Protein AF-0000000087553207 (afdb_homodimer)

Radius of gyration: 21.11 Å; Cα contacts (8 Å, |Δi|>4): 240; chains: 2; bounding box: 51×65×41 Å

Solvent-accessible surface area (backbone atoms only — not comparable to full-atom values): 13856 Å² total; per-residue (Å²): 133,84,82,73,84,70,51,73,71,49,43,53,53,45,54,46,41,63,70,59,49,52,42,38,67,65,60,52,52,68,71,48,62,88,83,56,77,54,70,63,57,54,51,51,46,50,51,53,34,33,77,65,57,38,31,48,66,47,79,54,91,92,42,55,36,33,30,64,68,54,53,71,66,60,51,44,49,53,51,48,51,49,49,28,46,74,67,34,79,57,30,52,64,56,48,51,51,49,48,37,66,74,67,63,37,53,72,65,53,52,49,51,51,49,49,50,53,53,65,71,95,133,85,83,72,86,71,52,72,69,50,42,52,52,47,54,47,41,64,71,58,49,52,43,37,68,66,60,52,54,69,70,48,62,87,83,57,77,55,69,64,57,55,50,51,46,51,51,53,33,33,76,66,58,38,31,47,65,47,80,53,90,92,42,53,37,34,30,62,68,55,52,71,67,58,50,44,50,53,52,49,51,49,49,28,46,73,67,35,79,57,29,51,66,56,48,50,50,49,49,36,66,72,67,61,36,51,72,66,53,52,51,51,51,50,48,51,54,55,65,70,94

Foldseek 3Di:
DPQDDDDPLLVLLVVQQLVVQKAWLVSSQVPDDPPTDDSVVSVVSQVVCVVSVQKDFDDDPPTTMIGGPAHPVRVVVVVVQVCCVVPVVRDPPSVVVVCVVVVVADPVRVVVVVVVVVVVD/DPQDDDDPLLVLLVVQQLVVQKAWLVSSQVPDDPPTDDSVSSVVSQVVCVVSVQKDFDDDPPTTMIGGPAHPVRVVVVVVQVCCVVPVVRDPPSVVVVCVVVVVADPVRVVVVVVVVVVVD

Sequence (242 aa):
MKIQTLTKAEEQVMQYLWKIEKGFLKDILDLFPEPKPHTNTVSTILKVLKDKEFVDYNVYGRQHEYFPLISKEQYSGKTMKSLVKNYFKGSYKSAVSFLVEKNEMTVEDLEMLLNEFKNKNMKIQTLTKAEEQVMQYLWKIEKGFLKDILDLFPEPKPHTNTVSTILKVLKDKEFVDYNVYGRQHEYFPLISKEQYSGKTMKSLVKNYFKGSYKSAVSFLVEKNEMTVEDLEMLLNEFKNKN

Secondary structure (DSSP, 8-state):
-PPPPPPHHHHHHHHHHHHHSSEEHHHHHTTSPSSPPPHHHHHHHHHHHHHTTSEEEEEETTEEEEEESS-HHHHHHHHHHHHHHHHSTT-HHHHHHHHIIIIIS-HHHHHHHHHHHHHH-/-PPPPPPHHHHHHHHHHHHHSSEEHHHHHTTSPSSPPPHHHHHHHHHHHHHTTSEEEEEETTEEEEEESS-HHHHHHHHHHHHHHHHSTT-HHHHHHHHIIIIIS-HHHHHHHHHHHHHH-

Nearest PDB structures (foldseek):
  1okr-assembly1_A  TM=7.857E-01  e=1.528E-07  Staphylococcus aureus
  1sax-assembly1_A  TM=7.717E-01  e=2.420E-07  Staphylococcus aureus subsp. aureus N315
  1sd4-assembly1_B  TM=7.137E-01  e=2.760E-07  Staphylococcus aureus
  1xsd-assembly1_A-2  TM=7.320E-01  e=4.985E-07  Staphylococcus aureus
  1sd6-assembly1_B  TM=8.226E-01  e=2.258E-06  Staphylococcus aureus

Structure (mmCIF, N/CA/C/O backbone):
data_AF-0000000087553207-model_v1
#
loop_
_entity.id
_entity.type
_entity.pdbx_description
1 polymer 'BlaI/MecI/CopY family transcriptional regulator'
#
loop_
_atom_site.group_PDB
_atom_site.id
_atom_site.type_symbol
_atom_site.label_atom_id
_atom_site.label_alt_id
_atom_site.label_comp_id
_atom_site.label_asym_id
_atom_site.label_entity_id
_atom_site.label_seq_id
_atom_site.pdbx_PDB_ins_code
_atom_site.Cartn_x
_atom_site.Cartn_y
_atom_site.Cartn_z
_atom_site.occupancy
_atom_site.B_iso_or_equiv
_atom_site.auth_seq_id
_atom_site.auth_comp_id
_atom_site.auth_asym_id
_atom_site.auth_atom_id
_atom_site.pdbx_PDB_model_num
ATOM 1 N N . MET A 1 1 ? 2.76 -14.961 13.609 1 55.66 1 MET A N 1
ATOM 2 C CA . MET A 1 1 ? 3.664 -13.844 13.336 1 55.66 1 MET A CA 1
ATOM 3 C C . MET A 1 1 ? 3.006 -12.828 12.414 1 55.66 1 MET A C 1
ATOM 5 O O . MET A 1 1 ? 2.18 -13.18 11.57 1 55.66 1 MET A O 1
ATOM 9 N N . LYS A 1 2 ? 3.102 -11.43 12.711 1 75.88 2 LYS A N 1
ATOM 10 C CA . LYS A 1 2 ? 2.467 -10.367 11.938 1 75.88 2 LYS A CA 1
ATOM 11 C C . LYS A 1 2 ? 3.039 -10.297 10.523 1 75.88 2 LYS A C 1
ATOM 13 O O . LYS A 1 2 ? 4.258 -10.359 10.336 1 75.88 2 LYS A O 1
ATOM 18 N N . ILE A 1 3 ? 2.195 -10.508 9.461 1 88.88 3 ILE A N 1
ATOM 19 C CA . ILE A 1 3 ? 2.592 -10.469 8.062 1 88.88 3 ILE A CA 1
ATOM 20 C C . ILE A 1 3 ? 3.256 -9.133 7.746 1 88.88 3 ILE A C 1
ATOM 22 O O . ILE A 1 3 ? 2.67 -8.07 7.977 1 88.88 3 ILE A O 1
ATOM 26 N N . GLN A 1 4 ? 4.539 -9.242 7.324 1 92.06 4 GLN A N 1
ATOM 27 C CA . GLN A 1 4 ? 5.301 -8.039 7.012 1 92.06 4 GLN A CA 1
ATOM 28 C C . GLN A 1 4 ? 4.781 -7.371 5.738 1 92.06 4 GLN A C 1
ATOM 30 O O . GLN A 1 4 ? 4.082 -8 4.945 1 92.06 4 GLN A O 1
ATOM 35 N N . THR A 1 5 ? 5.125 -6.098 5.645 1 93.69 5 THR A N 1
ATOM 36 C CA . THR A 1 5 ? 4.734 -5.363 4.449 1 93.69 5 THR A CA 1
ATOM 37 C C . THR A 1 5 ? 5.707 -5.629 3.307 1 93.69 5 THR A C 1
ATOM 39 O O . THR A 1 5 ? 6.922 -5.637 3.51 1 93.69 5 THR A O 1
ATOM 42 N N . LEU A 1 6 ? 5.145 -5.793 2.141 1 95.62 6 LEU A N 1
ATOM 43 C CA . LEU A 1 6 ? 5.965 -6.055 0.962 1 95.62 6 LEU A CA 1
ATOM 44 C C . LEU A 1 6 ? 6.375 -4.75 0.287 1 95.62 6 LEU A C 1
ATOM 46 O O . LEU A 1 6 ? 5.59 -3.801 0.232 1 95.62 6 LEU A O 1
ATOM 50 N N . THR A 1 7 ? 7.586 -4.727 -0.253 1 93.25 7 THR A N 1
ATOM 51 C CA . THR A 1 7 ? 7.973 -3.656 -1.165 1 93.25 7 THR A CA 1
ATOM 52 C C . THR A 1 7 ? 7.316 -3.846 -2.529 1 93.25 7 THR A C 1
ATOM 54 O O . THR A 1 7 ? 6.723 -4.891 -2.799 1 93.25 7 THR A O 1
ATOM 57 N N . LYS A 1 8 ? 7.414 -2.859 -3.359 1 92.06 8 LYS A N 1
ATOM 58 C CA . LYS A 1 8 ? 6.824 -2.941 -4.695 1 92.06 8 LYS A CA 1
ATOM 59 C C . LYS A 1 8 ? 7.402 -4.117 -5.477 1 92.06 8 LYS A C 1
ATOM 61 O O . LYS A 1 8 ? 6.664 -4.871 -6.113 1 92.06 8 LYS A O 1
ATOM 66 N N . ALA A 1 9 ? 8.727 -4.242 -5.355 1 94.38 9 ALA A N 1
ATOM 67 C CA . ALA A 1 9 ? 9.406 -5.316 -6.074 1 94.38 9 ALA A CA 1
ATOM 68 C C . ALA A 1 9 ? 9 -6.684 -5.527 1 94.38 9 ALA A C 1
ATOM 70 O O . ALA A 1 9 ? 8.734 -7.613 -6.297 1 94.38 9 ALA A O 1
ATOM 71 N N . GLU A 1 10 ? 8.938 -6.77 -4.258 1 97.38 10 GLU A N 1
ATOM 72 C CA . GLU A 1 10 ? 8.5 -8.008 -3.613 1 97.38 10 GLU A CA 1
ATOM 73 C C . GLU A 1 10 ? 7.074 -8.367 -4.016 1 97.38 10 GLU A C 1
ATOM 75 O O . GLU A 1 10 ? 6.785 -9.523 -4.332 1 97.38 10 GLU A O 1
ATOM 80 N N . GLU A 1 11 ? 6.285 -7.398 -3.979 1 96.81 11 GLU A N 1
ATOM 81 C CA . GLU A 1 11 ? 4.875 -7.609 -4.293 1 96.81 11 GLU A CA 1
ATOM 82 C C . GLU A 1 11 ? 4.695 -8.078 -5.738 1 96.81 11 GLU A C 1
ATOM 84 O O . GLU A 1 11 ? 3.857 -8.93 -6.02 1 96.81 11 GLU A O 1
ATOM 89 N N . GLN A 1 12 ? 5.449 -7.52 -6.605 1 96.5 12 GLN A N 1
ATOM 90 C CA . GLN A 1 12 ? 5.387 -7.934 -8 1 96.5 12 GLN A CA 1
ATOM 91 C C . GLN A 1 12 ? 5.727 -9.414 -8.156 1 96.5 12 GLN A C 1
ATOM 93 O O . GLN A 1 12 ? 5.023 -10.148 -8.852 1 96.5 12 GLN A O 1
ATOM 98 N N . VAL A 1 13 ? 6.742 -9.789 -7.504 1 98 13 VAL A N 1
ATOM 99 C CA . VAL A 1 13 ? 7.145 -11.188 -7.547 1 98 13 VAL A CA 1
ATOM 100 C C . VAL A 1 13 ? 6.047 -12.062 -6.941 1 98 13 VAL A C 1
ATOM 102 O O . VAL A 1 13 ? 5.707 -13.109 -7.488 1 98 13 VAL A O 1
ATOM 105 N N . MET A 1 14 ? 5.465 -11.602 -5.859 1 98.19 14 MET A N 1
ATOM 106 C CA . MET A 1 14 ? 4.402 -12.359 -5.195 1 98.19 14 MET A CA 1
ATOM 107 C C . MET A 1 14 ? 3.18 -12.484 -6.098 1 98.19 14 MET A C 1
ATOM 109 O O . MET A 1 14 ? 2.539 -13.531 -6.137 1 98.19 14 MET A O 1
ATOM 113 N N . GLN A 1 15 ? 2.855 -11.383 -6.773 1 97.75 15 GLN A N 1
ATOM 114 C CA . GLN A 1 15 ? 1.731 -11.422 -7.703 1 97.75 15 GLN A CA 1
ATOM 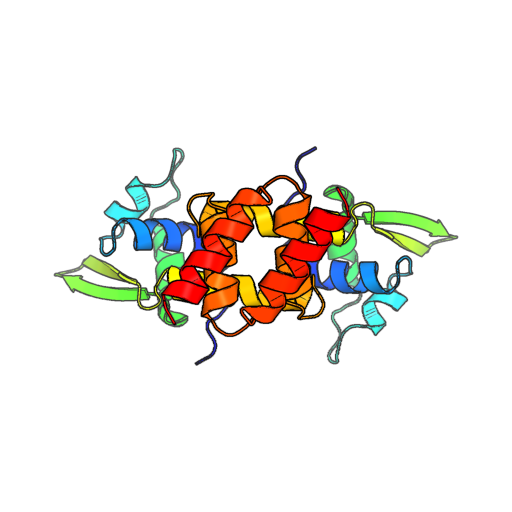115 C C . GLN A 1 15 ? 1.91 -12.539 -8.727 1 97.75 15 GLN A C 1
ATOM 117 O O . GLN A 1 15 ? 0.967 -13.281 -9.016 1 97.75 15 GLN A O 1
ATOM 122 N N . TYR A 1 16 ? 3.09 -12.672 -9.258 1 98.12 16 TYR A N 1
ATOM 123 C CA . TYR A 1 16 ? 3.373 -13.711 -10.25 1 98.12 16 TYR A CA 1
ATOM 124 C C . TYR A 1 16 ? 3.34 -15.094 -9.617 1 98.12 16 TYR A C 1
ATOM 126 O O . TYR A 1 16 ? 2.791 -16.031 -10.195 1 98.12 16 TYR A O 1
ATOM 134 N N . LEU A 1 17 ? 3.885 -15.195 -8.422 1 98.44 17 LEU A N 1
ATOM 135 C CA . LEU A 1 17 ? 3.891 -16.484 -7.754 1 98.44 17 LEU A CA 1
ATOM 136 C C . LEU A 1 17 ? 2.471 -16.938 -7.41 1 98.44 17 LEU A C 1
ATOM 138 O O . LEU A 1 17 ? 2.129 -18.109 -7.551 1 98.44 17 LEU A O 1
ATOM 142 N N . TRP A 1 18 ? 1.664 -16.016 -6.902 1 97.81 18 TRP A N 1
ATOM 143 C CA . TRP A 1 18 ? 0.266 -16.328 -6.625 1 97.81 18 TRP A CA 1
ATOM 144 C C . TRP A 1 18 ? -0.451 -16.797 -7.887 1 97.81 18 TRP A C 1
ATOM 146 O O . TRP A 1 18 ? -1.323 -17.672 -7.828 1 97.81 18 TRP A O 1
ATOM 156 N N . LYS A 1 19 ? -0.09 -16.219 -8.984 1 96.81 19 LYS A N 1
ATOM 157 C CA . LYS A 1 19 ? -0.719 -16.562 -10.258 1 96.81 19 LYS A CA 1
ATOM 158 C C . LYS A 1 19 ? -0.385 -17.984 -10.672 1 96.81 19 LYS A C 1
ATOM 160 O O . LYS A 1 19 ? -1.267 -18.734 -11.094 1 96.81 19 LYS A O 1
ATOM 165 N N . ILE A 1 20 ? 0.815 -18.406 -10.508 1 97.31 20 ILE A N 1
ATOM 166 C CA . ILE A 1 20 ? 1.229 -19.703 -11.008 1 97.31 20 ILE A CA 1
ATOM 167 C C . ILE A 1 20 ? 1.174 -20.734 -9.883 1 97.31 20 ILE A C 1
ATOM 169 O O . ILE A 1 20 ? 1.354 -21.938 -10.109 1 97.31 20 ILE A O 1
ATOM 173 N N . GLU A 1 21 ? 0.922 -20.281 -8.625 1 97.38 21 GLU A N 1
ATOM 174 C CA . GLU A 1 21 ? 0.733 -21.094 -7.434 1 97.38 21 GLU A CA 1
ATOM 175 C C . GLU A 1 21 ? 2.045 -21.734 -6.988 1 97.38 21 GLU A C 1
ATOM 177 O O . GLU A 1 21 ? 2.377 -21.734 -5.801 1 97.38 21 GLU A O 1
ATOM 182 N N . LYS A 1 22 ? 2.754 -22.312 -7.922 1 97.62 22 LYS A N 1
ATOM 183 C CA . LYS A 1 22 ? 4.078 -22.875 -7.676 1 97.62 22 LYS A CA 1
ATOM 184 C C . LYS A 1 22 ? 4.898 -22.922 -8.961 1 97.62 22 LYS A C 1
ATOM 186 O O . LYS A 1 22 ? 4.355 -23.172 -10.039 1 97.62 22 LYS A O 1
ATOM 191 N N . GLY A 1 23 ? 6.195 -22.609 -8.812 1 97.5 23 GLY A N 1
ATOM 192 C CA . GLY A 1 23 ? 7.008 -22.656 -10.016 1 97.5 23 GLY A CA 1
ATOM 193 C C . GLY A 1 23 ? 8.469 -22.344 -9.758 1 97.5 23 GLY A C 1
ATOM 194 O O . GLY A 1 23 ? 8.852 -22 -8.641 1 97.5 23 GLY A O 1
ATOM 195 N N . PHE A 1 24 ? 9.281 -22.562 -10.844 1 97.94 24 PHE A N 1
ATOM 196 C CA . PHE A 1 24 ? 10.719 -22.312 -10.789 1 97.94 24 PHE A CA 1
ATOM 197 C C . PHE A 1 24 ? 11.023 -20.844 -11.094 1 97.94 24 PHE A C 1
ATOM 199 O O . PHE A 1 24 ? 10.133 -20.094 -11.492 1 97.94 24 PHE A O 1
ATOM 206 N N . LEU A 1 25 ? 12.297 -20.531 -10.766 1 97 25 LEU A N 1
ATOM 207 C CA . LEU A 1 25 ? 12.742 -19.156 -11 1 97 25 LEU A CA 1
ATOM 208 C C . LEU A 1 25 ? 12.391 -18.719 -12.414 1 97 25 LEU A C 1
ATOM 210 O O . LEU A 1 25 ? 11.875 -17.609 -12.617 1 97 25 LEU A O 1
ATOM 214 N N . LYS A 1 26 ? 12.57 -19.578 -13.383 1 96.31 26 LYS A N 1
ATOM 215 C CA . LYS A 1 26 ? 12.32 -19.25 -14.781 1 96.31 26 LYS A CA 1
ATOM 216 C C . LYS A 1 26 ? 10.836 -18.969 -15.023 1 96.31 26 LYS A C 1
ATOM 218 O O . LYS A 1 26 ? 10.492 -18.078 -15.812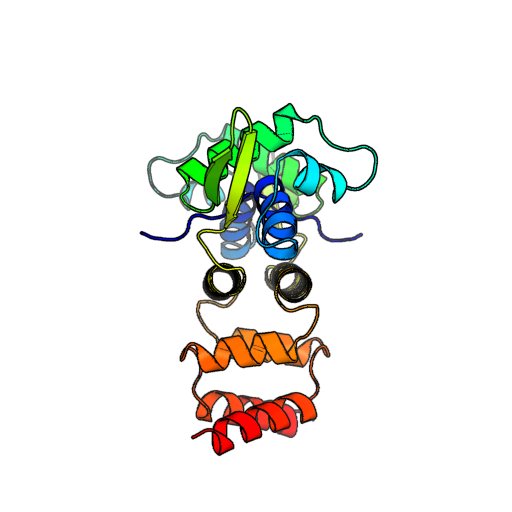 1 96.31 26 LYS A O 1
ATOM 223 N N . ASP A 1 27 ? 10 -19.719 -14.383 1 97.69 27 ASP A N 1
ATOM 224 C CA . ASP A 1 27 ? 8.555 -19.562 -14.523 1 97.69 27 ASP A CA 1
ATOM 225 C C . ASP A 1 27 ? 8.109 -18.172 -14.07 1 97.69 27 ASP A C 1
ATOM 227 O O . ASP A 1 27 ? 7.262 -17.547 -14.711 1 97.69 27 ASP A O 1
ATOM 231 N N . ILE A 1 28 ? 8.719 -17.703 -12.969 1 97.81 28 ILE A N 1
ATOM 232 C CA . ILE A 1 28 ? 8.391 -16.391 -12.43 1 97.81 28 ILE A CA 1
ATOM 233 C C . ILE A 1 28 ? 8.945 -15.305 -13.344 1 97.81 28 ILE A C 1
ATOM 235 O O . ILE A 1 28 ? 8.242 -14.352 -13.688 1 97.81 28 ILE A O 1
ATOM 239 N N . LEU A 1 29 ? 10.141 -15.5 -13.844 1 97.5 29 LEU A N 1
ATOM 240 C CA . LEU A 1 29 ? 10.82 -14.523 -14.695 1 97.5 29 LEU A CA 1
ATOM 241 C C . LEU A 1 29 ? 10.055 -14.32 -16 1 97.5 29 LEU A C 1
ATOM 243 O O . LEU A 1 29 ? 9.984 -13.203 -16.516 1 97.5 29 LEU A O 1
ATOM 247 N N . ASP A 1 30 ? 9.453 -15.367 -16.5 1 97.19 30 ASP A N 1
ATOM 248 C CA . ASP A 1 30 ? 8.766 -15.344 -17.797 1 97.19 30 ASP A CA 1
ATOM 249 C C . ASP A 1 30 ? 7.512 -14.477 -17.734 1 97.19 30 ASP A C 1
ATOM 251 O O . ASP A 1 30 ? 6.977 -14.078 -18.766 1 97.19 30 ASP A O 1
ATOM 255 N N . LEU A 1 31 ? 7.066 -14.172 -16.578 1 97.19 31 LEU A N 1
ATOM 256 C CA . LEU A 1 31 ? 5.84 -13.398 -16.438 1 97.19 31 LEU A CA 1
ATOM 257 C C . LEU A 1 31 ? 6.141 -11.898 -16.438 1 97.19 31 LEU A C 1
ATOM 259 O O . LEU A 1 31 ? 5.234 -11.078 -16.578 1 97.19 31 LEU A O 1
ATOM 263 N N . PHE A 1 32 ? 7.398 -11.539 -16.281 1 97.19 32 PHE A N 1
ATOM 264 C CA . PHE A 1 32 ? 7.77 -10.125 -16.328 1 97.19 32 PHE A CA 1
ATOM 265 C C . PHE A 1 32 ? 7.723 -9.602 -17.766 1 97.19 32 PHE A C 1
ATOM 267 O O . PHE A 1 32 ? 8.094 -10.305 -18.703 1 97.19 32 PHE A O 1
ATOM 274 N N . PRO A 1 33 ? 7.289 -8.422 -17.875 1 95.88 33 PRO A N 1
ATOM 275 C CA . PRO A 1 33 ? 7.41 -7.805 -19.188 1 95.88 33 PRO A CA 1
ATOM 276 C C . PRO A 1 33 ? 8.852 -7.48 -19.562 1 95.88 33 PRO A C 1
ATOM 278 O O . PRO A 1 33 ? 9.719 -7.426 -18.688 1 95.88 33 PRO A O 1
ATOM 281 N N . GLU A 1 34 ? 9.07 -7.309 -20.938 1 95.56 34 GLU A N 1
ATOM 282 C CA . GLU A 1 34 ? 10.406 -6.91 -21.375 1 95.56 34 GLU A CA 1
ATOM 283 C C . GLU A 1 34 ? 10.68 -5.441 -21.062 1 95.56 34 GLU A C 1
ATOM 285 O O . GLU A 1 34 ? 9.781 -4.598 -21.188 1 95.56 34 GLU A O 1
ATOM 290 N N . PRO A 1 35 ? 11.906 -5.047 -20.719 1 96.12 35 PRO A N 1
ATOM 291 C CA . PRO A 1 35 ? 13.047 -5.898 -20.391 1 96.12 35 PRO A CA 1
ATOM 292 C C . PRO A 1 35 ? 12.914 -6.59 -19.031 1 96.12 35 PRO A C 1
ATOM 294 O O . PRO A 1 35 ? 12.562 -5.949 -18.047 1 96.12 35 PRO A O 1
ATOM 297 N N . LYS A 1 36 ? 13.188 -7.84 -19.031 1 95.69 36 LYS A N 1
ATOM 298 C CA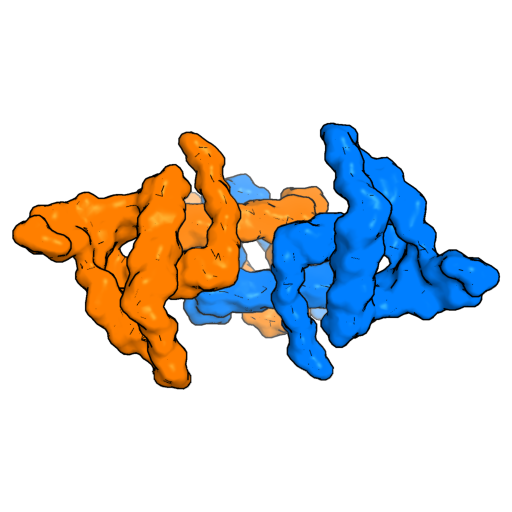 . LYS A 1 36 ? 13.07 -8.633 -17.812 1 95.69 36 LYS A CA 1
ATOM 299 C C . LYS A 1 36 ? 14.203 -8.328 -16.844 1 95.69 36 LYS A C 1
ATOM 301 O O . LYS A 1 36 ? 15.312 -7.996 -17.266 1 95.69 36 LYS A O 1
ATOM 306 N N . PRO A 1 37 ? 13.875 -8.422 -15.539 1 96.12 37 PRO A N 1
ATOM 307 C CA . PRO A 1 37 ? 14.984 -8.312 -14.586 1 96.12 37 PRO A CA 1
ATOM 308 C C . PRO A 1 37 ? 15.977 -9.469 -14.703 1 96.12 37 PRO A C 1
ATOM 310 O O . PRO A 1 37 ? 15.656 -10.508 -15.273 1 96.12 37 PRO A O 1
ATOM 313 N N . HIS A 1 38 ? 17.125 -9.141 -14.203 1 94.94 38 HIS A N 1
ATOM 314 C CA . HIS A 1 38 ? 18.125 -10.188 -14.141 1 94.94 38 HIS A CA 1
ATOM 315 C C . HIS A 1 38 ? 17.688 -11.312 -13.211 1 94.94 38 HIS A C 1
ATOM 317 O O . HIS A 1 38 ? 17.078 -11.062 -12.164 1 94.94 38 HIS A O 1
ATOM 323 N N . THR A 1 39 ? 18.094 -12.508 -13.633 1 95.69 39 THR A N 1
ATOM 324 C CA . THR A 1 39 ? 17.75 -13.695 -12.859 1 95.69 39 THR A CA 1
ATOM 325 C C . THR A 1 39 ? 18.172 -13.523 -11.398 1 95.69 39 THR A C 1
ATOM 327 O O . THR A 1 39 ? 17.422 -13.883 -10.484 1 95.69 39 THR A O 1
ATOM 330 N N . ASN A 1 40 ? 19.203 -12.867 -11.109 1 96.12 40 ASN A N 1
ATOM 331 C CA . ASN A 1 40 ? 19.703 -12.648 -9.758 1 96.12 40 ASN A CA 1
ATOM 332 C C . ASN A 1 40 ? 18.797 -11.727 -8.961 1 96.12 40 ASN A C 1
ATOM 334 O O . ASN A 1 40 ? 18.656 -11.883 -7.742 1 96.12 40 ASN A O 1
ATOM 338 N N . THR A 1 41 ? 18.25 -10.797 -9.625 1 96.31 41 THR A N 1
ATOM 339 C CA . THR A 1 41 ? 17.328 -9.859 -8.961 1 96.31 41 THR A CA 1
ATOM 340 C C . THR A 1 41 ? 16.125 -10.602 -8.391 1 96.31 41 THR A C 1
ATOM 342 O O . THR A 1 41 ? 15.781 -10.414 -7.223 1 96.31 41 THR A O 1
ATOM 345 N N . VAL A 1 42 ? 15.625 -11.461 -9.242 1 97.69 42 VAL A N 1
ATOM 346 C CA . VAL A 1 42 ? 14.445 -12.203 -8.82 1 97.69 42 VAL A CA 1
ATOM 347 C C . VAL A 1 42 ? 14.828 -13.211 -7.738 1 97.69 42 VAL A C 1
ATOM 349 O O . VAL A 1 42 ? 14.094 -13.391 -6.762 1 97.69 42 VAL A O 1
ATOM 352 N N . SER A 1 43 ? 15.945 -13.789 -7.906 1 97.38 43 SER A N 1
ATOM 353 C CA . SER A 1 43 ? 16.438 -14.742 -6.918 1 97.38 43 SER A CA 1
ATOM 354 C C . SER A 1 43 ? 16.609 -14.086 -5.555 1 97.38 43 SER A C 1
ATOM 356 O O . SER A 1 43 ? 16.219 -14.648 -4.531 1 97.38 43 SER A O 1
ATOM 358 N N . THR A 1 44 ? 17.172 -12.984 -5.555 1 97.88 44 THR A N 1
ATOM 359 C CA . THR A 1 44 ? 17.375 -12.242 -4.32 1 97.88 44 THR A CA 1
ATOM 360 C C . THR A 1 44 ? 16.047 -11.891 -3.666 1 97.88 44 THR A C 1
ATOM 362 O O . THR A 1 44 ? 15.898 -12.008 -2.447 1 97.88 44 THR A O 1
ATOM 365 N N . ILE A 1 45 ? 15.156 -11.445 -4.445 1 98.25 45 ILE A N 1
ATOM 366 C CA . ILE A 1 45 ? 13.844 -11.094 -3.93 1 98.25 45 ILE A CA 1
ATOM 367 C C . ILE A 1 45 ? 13.18 -12.32 -3.312 1 98.25 45 ILE A C 1
ATOM 369 O O . ILE A 1 45 ? 12.562 -12.234 -2.246 1 98.25 45 ILE A O 1
ATOM 373 N N . LEU A 1 46 ? 13.32 -13.484 -3.949 1 98.5 46 LEU A N 1
ATOM 374 C CA . LEU A 1 46 ? 12.734 -14.719 -3.447 1 98.5 46 LEU A CA 1
ATOM 375 C C . LEU A 1 46 ? 13.367 -15.125 -2.121 1 98.5 46 LEU A C 1
ATOM 377 O O . LEU A 1 46 ? 12.688 -15.641 -1.233 1 98.5 46 LEU A O 1
ATOM 381 N N . LYS A 1 47 ? 14.609 -14.938 -2.02 1 98.19 47 LYS A N 1
ATOM 382 C CA . LYS A 1 47 ? 15.305 -15.203 -0.761 1 98.19 47 LYS A CA 1
ATOM 383 C C . LYS A 1 47 ? 14.75 -14.328 0.363 1 98.19 47 LYS A C 1
ATOM 385 O O . LYS A 1 47 ? 14.5 -14.812 1.468 1 98.19 47 LYS A O 1
ATOM 390 N N . VAL A 1 48 ? 14.586 -13.078 0.099 1 98.12 48 VAL A N 1
ATOM 391 C CA . VAL A 1 48 ? 14.031 -12.141 1.07 1 98.12 48 VAL A CA 1
ATOM 392 C C . VAL A 1 48 ? 12.617 -12.578 1.452 1 98.12 48 VAL A C 1
ATOM 394 O O . VAL A 1 48 ? 12.25 -12.555 2.629 1 98.12 48 VAL A O 1
ATOM 397 N N . LEU A 1 49 ? 11.859 -12.953 0.47 1 98.38 49 LEU A N 1
ATOM 398 C CA . LEU A 1 49 ? 10.492 -13.391 0.705 1 98.38 49 LEU A CA 1
ATOM 399 C C . LEU A 1 49 ? 10.461 -14.648 1.561 1 98.38 49 LEU A C 1
ATOM 401 O O . LEU A 1 49 ? 9.547 -14.836 2.367 1 98.38 49 LEU A O 1
ATOM 405 N N . LYS A 1 50 ? 11.391 -15.516 1.37 1 98.25 50 LYS A N 1
ATOM 406 C CA . LYS A 1 50 ? 11.516 -16.703 2.205 1 98.25 50 LYS A CA 1
ATOM 407 C C . LYS A 1 50 ? 11.82 -16.328 3.652 1 98.25 50 LYS A C 1
ATOM 409 O O . LYS A 1 50 ? 11.211 -16.875 4.578 1 98.25 50 LYS A O 1
ATOM 414 N N . ASP A 1 51 ? 12.766 -15.438 3.809 1 97.69 51 ASP A N 1
ATOM 415 C CA . ASP A 1 51 ? 13.125 -14.984 5.145 1 97.69 51 ASP A CA 1
ATOM 416 C C . ASP A 1 51 ? 11.938 -14.344 5.852 1 97.69 51 ASP A C 1
ATOM 418 O O . ASP A 1 51 ? 11.797 -14.453 7.07 1 97.69 51 ASP A O 1
ATOM 422 N N . LYS A 1 52 ? 11.109 -13.734 5.023 1 97.19 52 LYS A N 1
ATOM 423 C CA . LYS A 1 52 ? 9.922 -13.078 5.562 1 97.19 52 LYS A CA 1
ATOM 424 C C . LYS A 1 52 ? 8.781 -14.078 5.75 1 97.19 52 LYS A C 1
ATOM 426 O O . LYS A 1 52 ? 7.684 -13.711 6.156 1 97.19 52 LYS A O 1
ATOM 431 N N . GLU A 1 53 ? 8.984 -15.281 5.348 1 97.88 53 GLU A N 1
ATOM 432 C CA . GLU A 1 53 ? 8.031 -16.375 5.492 1 97.88 53 GLU A CA 1
ATOM 433 C C . GLU A 1 53 ? 6.828 -16.188 4.578 1 97.88 53 GLU A C 1
ATOM 435 O O . GLU A 1 53 ? 5.707 -16.547 4.938 1 97.88 53 GLU A O 1
ATOM 440 N N . PHE A 1 54 ? 7.078 -15.57 3.443 1 98.44 54 PHE A N 1
ATOM 441 C CA . PHE A 1 54 ? 6.043 -15.422 2.426 1 98.44 54 PHE A CA 1
ATOM 442 C C . PHE A 1 54 ? 6.082 -16.578 1.441 1 98.44 54 PHE A C 1
ATOM 444 O O . PHE A 1 54 ? 5.059 -16.938 0.852 1 98.44 54 PHE A O 1
ATOM 451 N N . VAL A 1 55 ? 7.312 -17.031 1.237 1 98.31 55 VAL A N 1
ATOM 452 C CA . VAL A 1 55 ? 7.555 -18.062 0.227 1 98.31 55 VAL A CA 1
ATOM 453 C C . VAL A 1 55 ? 8.422 -19.172 0.815 1 98.31 55 VAL A C 1
ATOM 455 O O . VAL A 1 55 ? 9.18 -18.938 1.761 1 98.31 55 VAL A O 1
ATOM 458 N N . ASP A 1 56 ? 8.219 -20.297 0.35 1 98.44 56 ASP A N 1
ATOM 459 C CA . ASP A 1 56 ? 9.125 -21.422 0.568 1 98.44 56 ASP A CA 1
ATOM 460 C C . ASP A 1 56 ? 9.391 -22.172 -0.732 1 98.44 56 ASP A C 1
ATOM 462 O O . ASP A 1 56 ? 8.938 -21.75 -1.802 1 98.44 56 ASP A O 1
ATOM 466 N N . TYR A 1 57 ? 10.273 -23.156 -0.61 1 98.31 57 TYR A N 1
ATOM 467 C CA . TYR A 1 57 ? 10.547 -23.875 -1.841 1 98.31 57 TYR A CA 1
ATOM 468 C C . TYR A 1 57 ? 10.82 -25.359 -1.551 1 98.31 57 TYR A C 1
ATOM 470 O O . TYR A 1 57 ? 11.211 -25.703 -0.436 1 98.31 57 TYR A O 1
ATOM 478 N N . ASN A 1 58 ? 10.422 -26.172 -2.586 1 97.88 58 ASN A N 1
ATOM 479 C CA . ASN A 1 58 ? 10.906 -27.547 -2.672 1 97.88 58 ASN A CA 1
ATOM 480 C C . ASN A 1 58 ? 12.195 -27.641 -3.48 1 97.88 58 ASN A C 1
ATOM 482 O O . ASN A 1 58 ? 12.406 -26.859 -4.41 1 97.88 58 ASN A O 1
ATOM 486 N N . VAL A 1 59 ? 12.992 -28.578 -3.074 1 96.38 59 VAL A N 1
ATOM 487 C CA . VAL A 1 59 ? 14.25 -28.734 -3.795 1 96.38 59 VAL A CA 1
ATOM 488 C C . VAL A 1 59 ? 14.148 -29.906 -4.766 1 96.38 59 VAL A C 1
ATOM 490 O O . VAL A 1 59 ? 13.789 -31.016 -4.367 1 96.38 59 VAL A O 1
ATOM 493 N N . TYR A 1 60 ? 14.383 -29.625 -6.004 1 94.19 60 TYR A N 1
ATOM 494 C CA . TYR A 1 60 ? 14.5 -30.641 -7.047 1 94.19 60 TYR A CA 1
ATOM 495 C C . TYR A 1 60 ? 15.852 -30.562 -7.742 1 94.19 60 TYR A C 1
ATOM 497 O O . TYR A 1 60 ? 16.047 -29.703 -8.617 1 94.19 60 TYR A O 1
ATOM 505 N N . GLY A 1 61 ? 16.641 -31.578 -7.438 1 94 61 GLY A N 1
ATOM 506 C CA . GLY A 1 61 ? 18 -31.406 -7.93 1 94 61 GLY A CA 1
ATOM 507 C C . GLY A 1 61 ? 18.672 -30.141 -7.426 1 94 61 GLY A C 1
ATOM 508 O O . GLY A 1 61 ? 18.797 -29.938 -6.219 1 94 61 GLY A O 1
ATOM 509 N N . ARG A 1 62 ? 18.984 -29.281 -8.352 1 92.44 62 ARG A N 1
ATOM 510 C CA . ARG A 1 62 ? 19.625 -28.031 -7.973 1 92.44 62 ARG A CA 1
ATOM 511 C C . ARG A 1 62 ? 18.656 -26.859 -8.094 1 92.44 62 ARG A C 1
ATOM 513 O O . ARG A 1 62 ? 19.031 -25.703 -7.914 1 92.44 62 ARG A O 1
ATOM 520 N N . GLN A 1 63 ? 17.469 -27.219 -8.375 1 93.81 63 GLN A N 1
ATOM 521 C CA . GLN A 1 63 ? 16.516 -26.141 -8.617 1 93.81 63 GLN A CA 1
ATOM 522 C C . GLN A 1 63 ? 15.516 -26 -7.473 1 93.81 63 GLN A C 1
ATOM 524 O O . GLN A 1 63 ? 15.164 -27 -6.836 1 93.81 63 GLN A O 1
ATOM 529 N N . HIS A 1 64 ? 15.188 -24.766 -7.199 1 97.31 64 HIS A N 1
ATOM 530 C CA . HIS A 1 64 ? 14.156 -24.469 -6.211 1 97.31 64 HIS A CA 1
ATOM 531 C C . HIS A 1 64 ? 12.805 -24.25 -6.871 1 97.31 64 HIS A C 1
ATOM 533 O O . HIS A 1 64 ? 12.68 -23.453 -7.805 1 97.31 64 HIS A O 1
ATOM 539 N N . GLU A 1 65 ? 11.789 -25.016 -6.43 1 98.5 65 GLU A N 1
ATOM 540 C CA . GLU A 1 65 ? 10.406 -24.766 -6.805 1 98.5 65 GLU A CA 1
ATOM 541 C C . GLU A 1 65 ? 9.68 -23.953 -5.727 1 98.5 65 GLU A C 1
ATOM 543 O O . GLU A 1 65 ? 9.352 -24.484 -4.664 1 98.5 65 GLU A O 1
ATOM 548 N N . TYR A 1 66 ? 9.383 -22.75 -6.023 1 98.62 66 TYR A N 1
ATOM 549 C CA . TYR A 1 66 ? 8.852 -21.828 -5.031 1 98.62 66 TYR A CA 1
ATOM 550 C C . TYR A 1 66 ? 7.332 -21.938 -4.949 1 98.62 66 TYR A C 1
ATOM 552 O O . TYR A 1 66 ? 6.66 -22.141 -5.961 1 98.62 66 TYR A O 1
ATOM 560 N N . PHE A 1 67 ? 6.832 -21.766 -3.787 1 98.75 67 PHE A N 1
ATOM 561 C CA . PHE A 1 67 ? 5.395 -21.688 -3.568 1 98.75 67 PHE A CA 1
ATOM 562 C C . PHE A 1 67 ? 5.074 -20.703 -2.445 1 98.75 67 PHE A C 1
ATOM 564 O O . PHE A 1 67 ? 5.883 -20.516 -1.536 1 98.75 67 PHE A O 1
ATOM 571 N N . PRO A 1 68 ? 3.922 -20.062 -2.541 1 98.5 68 PRO A N 1
ATOM 572 C CA . PRO A 1 68 ? 3.57 -19.078 -1.52 1 98.5 68 PRO A CA 1
ATOM 573 C C . PRO A 1 68 ? 3.162 -19.719 -0.194 1 98.5 68 PRO A C 1
ATOM 575 O O . PRO A 1 68 ? 2.51 -20.766 -0.185 1 98.5 68 PRO A O 1
ATOM 578 N N . LEU A 1 69 ? 3.551 -19.141 0.911 1 98.19 69 LEU A N 1
ATOM 579 C CA . LEU A 1 69 ? 3.129 -19.547 2.246 1 98.19 69 LEU A CA 1
ATOM 580 C C . LEU A 1 69 ? 1.946 -18.703 2.723 1 98.19 69 LEU A C 1
ATOM 582 O O . LEU A 1 69 ? 1.188 -19.141 3.594 1 98.19 69 LEU A O 1
ATOM 586 N N . ILE A 1 70 ? 1.823 -17.469 2.264 1 96.94 70 ILE A N 1
ATOM 587 C CA . ILE A 1 70 ? 0.72 -16.562 2.52 1 96.94 70 ILE A CA 1
ATOM 588 C C . ILE A 1 70 ? -0.149 -16.438 1.271 1 96.94 70 ILE A C 1
ATOM 590 O O . ILE A 1 70 ? 0.365 -16.234 0.166 1 96.94 70 ILE A O 1
ATOM 594 N N . SER A 1 71 ? -1.453 -16.641 1.45 1 95.94 71 SER A N 1
ATOM 595 C CA . SER A 1 71 ? -2.338 -16.516 0.295 1 95.94 71 SER A CA 1
ATOM 596 C C . SER A 1 71 ? -2.527 -15.062 -0.116 1 95.94 71 SER A C 1
ATOM 598 O O . SER A 1 71 ? -2.295 -14.156 0.682 1 95.94 71 SER A O 1
ATOM 600 N N . LYS A 1 72 ? -2.887 -14.883 -1.328 1 95.12 72 LYS A N 1
ATOM 601 C CA . LYS A 1 72 ? -3.205 -13.547 -1.812 1 95.12 72 LYS A CA 1
ATOM 602 C C . LYS A 1 72 ? -4.309 -12.906 -0.973 1 95.12 72 LYS A C 1
ATOM 604 O O . LYS A 1 72 ? -4.242 -11.719 -0.656 1 95.12 72 LYS A O 1
ATOM 609 N N . GLU A 1 73 ? -5.277 -13.68 -0.587 1 91.69 73 GLU A N 1
ATOM 610 C CA . GLU A 1 73 ? -6.391 -13.211 0.231 1 91.69 73 GLU A CA 1
ATOM 611 C C . GLU A 1 73 ? -5.906 -12.727 1.596 1 91.69 73 GLU A C 1
ATOM 613 O O . GLU A 1 73 ? -6.336 -11.68 2.074 1 91.69 73 GLU A O 1
ATOM 618 N N . GLN A 1 74 ? -5.051 -13.531 2.176 1 92.81 74 GLN A N 1
ATOM 619 C CA . GLN A 1 74 ? -4.508 -13.156 3.477 1 92.81 74 GLN A CA 1
ATOM 620 C C . GLN A 1 74 ? -3.773 -11.82 3.398 1 92.81 74 GLN A C 1
ATOM 622 O O . GLN A 1 74 ? -3.984 -10.938 4.238 1 92.81 74 GLN A O 1
ATOM 627 N N . TYR A 1 75 ? -3.014 -11.734 2.371 1 95.62 75 TYR A N 1
ATOM 628 C CA . TYR A 1 75 ? -2.227 -10.508 2.271 1 95.62 75 TYR A CA 1
ATOM 629 C C . TYR A 1 75 ? -3.105 -9.32 1.895 1 95.62 75 TYR A C 1
ATOM 631 O O . TYR A 1 75 ? -2.871 -8.203 2.346 1 95.62 75 TYR A O 1
ATOM 639 N N . SER A 1 76 ? -4.062 -9.516 1.065 1 93.62 76 SER A N 1
ATOM 640 C CA . SER A 1 76 ? -5 -8.453 0.728 1 93.62 76 SER A CA 1
ATOM 641 C C . SER A 1 76 ? -5.719 -7.934 1.969 1 93.62 76 SER A C 1
ATOM 643 O O . SER A 1 76 ? -5.957 -6.73 2.098 1 93.62 76 SER A O 1
ATOM 645 N N . GLY A 1 77 ? -6.08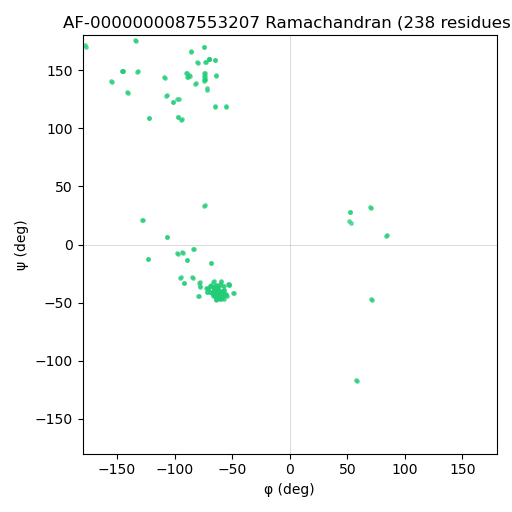2 -8.828 2.859 1 91 77 GLY A N 1
ATOM 646 C CA . GLY A 1 77 ? -6.699 -8.438 4.117 1 91 77 GLY A CA 1
ATOM 647 C C . GLY A 1 77 ? -5.809 -7.559 4.969 1 91 77 GLY A C 1
ATOM 648 O O . GLY A 1 77 ? -6.266 -6.555 5.527 1 91 77 GLY A O 1
ATOM 649 N N . LYS A 1 78 ? -4.598 -8 5.055 1 93.56 78 LYS A N 1
ATOM 650 C CA . LYS A 1 78 ? -3.629 -7.207 5.801 1 93.56 78 LYS A CA 1
ATOM 651 C C . LYS A 1 78 ? -3.48 -5.809 5.207 1 93.56 78 LYS A C 1
ATOM 653 O O . LYS A 1 78 ? -3.48 -4.816 5.934 1 93.56 78 LYS A O 1
ATOM 658 N N . THR A 1 79 ? -3.361 -5.77 3.875 1 93.94 79 THR A N 1
ATOM 659 C CA . THR A 1 79 ? -3.207 -4.504 3.166 1 93.94 79 THR A CA 1
ATOM 660 C C . THR A 1 79 ? -4.434 -3.619 3.367 1 93.94 79 THR A C 1
ATOM 662 O O . THR A 1 79 ? -4.305 -2.416 3.598 1 93.94 79 THR A O 1
ATOM 665 N N . MET A 1 80 ? -5.555 -4.176 3.322 1 91.75 80 MET A N 1
ATOM 666 C CA . MET A 1 80 ? -6.809 -3.453 3.527 1 91.75 80 MET A CA 1
ATOM 667 C C . MET A 1 80 ? -6.875 -2.873 4.938 1 91.75 80 MET A C 1
ATOM 669 O O . MET A 1 80 ? -7.262 -1.718 5.117 1 91.75 80 MET A O 1
ATOM 673 N N . LYS A 1 81 ? -6.527 -3.656 5.875 1 91.62 81 LYS A N 1
ATOM 674 C CA . LYS A 1 81 ? -6.543 -3.203 7.266 1 91.62 81 LYS A CA 1
ATOM 675 C C . LYS A 1 81 ? -5.605 -2.012 7.461 1 91.62 81 LYS A C 1
ATOM 677 O O . LYS A 1 81 ? -5.961 -1.044 8.141 1 91.62 81 LYS A O 1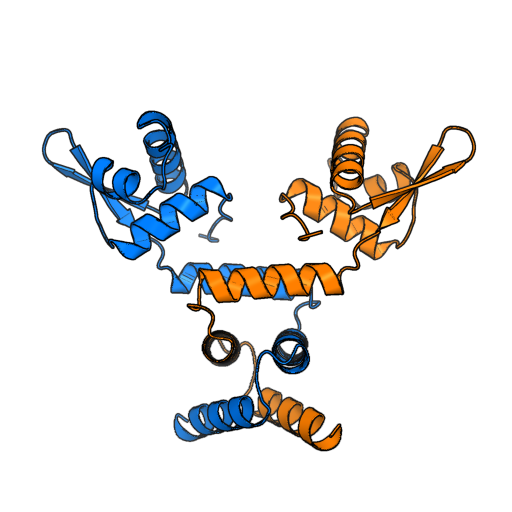
ATOM 682 N N . SER A 1 82 ? -4.496 -2.172 6.844 1 93.5 82 SER A N 1
ATOM 683 C CA . SER A 1 82 ? -3.527 -1.084 6.945 1 93.5 82 SER A CA 1
ATOM 684 C C . SER A 1 82 ? -4.066 0.194 6.312 1 93.5 82 SER A C 1
ATOM 686 O O . SER A 1 82 ? -3.904 1.283 6.867 1 93.5 82 SER A O 1
ATOM 688 N N . LEU A 1 83 ? -4.633 0.048 5.172 1 93.81 83 LEU A N 1
ATOM 689 C CA . LEU A 1 83 ? -5.223 1.185 4.477 1 93.81 83 LEU A CA 1
ATOM 690 C C . LEU A 1 83 ? -6.289 1.856 5.34 1 93.81 83 LEU A C 1
ATOM 692 O O . LEU A 1 83 ? -6.285 3.08 5.492 1 93.81 83 LEU A O 1
ATOM 696 N N . VAL A 1 84 ? -7.152 1.104 5.945 1 92.69 84 VAL A N 1
ATOM 697 C CA . VAL A 1 84 ? -8.25 1.626 6.758 1 92.69 84 VAL A CA 1
ATOM 698 C C . VAL A 1 84 ? -7.684 2.355 7.973 1 92.69 84 VAL A C 1
ATOM 700 O O . VAL A 1 84 ? -8.141 3.453 8.312 1 92.69 84 VAL A O 1
ATOM 703 N N . LYS A 1 85 ? -6.715 1.794 8.555 1 93.5 85 LYS A N 1
ATOM 704 C CA . LYS A 1 85 ? -6.09 2.385 9.727 1 93.5 85 LYS A CA 1
ATOM 705 C C . LYS A 1 85 ? -5.395 3.697 9.383 1 93.5 85 LYS A C 1
ATOM 707 O O . LYS A 1 85 ? -5.562 4.699 10.078 1 93.5 85 LYS A O 1
ATOM 712 N N . ASN A 1 86 ? -4.766 3.711 8.273 1 94.19 86 ASN A N 1
ATOM 713 C CA . ASN A 1 86 ? -3.898 4.836 7.945 1 94.19 86 ASN A CA 1
ATOM 714 C C . ASN A 1 86 ? -4.684 5.984 7.324 1 94.19 86 ASN A C 1
ATOM 716 O O . ASN A 1 86 ? -4.297 7.148 7.453 1 94.19 86 ASN A O 1
ATOM 720 N N . TYR A 1 87 ? -5.734 5.645 6.688 1 95.25 87 TYR A N 1
ATOM 721 C CA . TYR A 1 87 ? -6.363 6.691 5.895 1 95.25 87 TYR A CA 1
ATOM 722 C C . TYR A 1 87 ? -7.816 6.895 6.309 1 95.25 87 TYR A C 1
ATOM 724 O O . TYR A 1 87 ? -8.43 7.91 5.973 1 95.25 87 TYR A O 1
ATOM 732 N N . PHE A 1 88 ? -8.367 6.023 7.062 1 91.44 88 PHE A N 1
ATOM 733 C CA . PHE A 1 88 ? -9.789 6.121 7.387 1 91.44 88 PHE A CA 1
ATOM 734 C C . PHE A 1 88 ? -10.008 6.055 8.891 1 91.44 88 PHE A C 1
ATOM 736 O O . PHE A 1 88 ? -11.078 5.672 9.352 1 91.44 88 PHE A O 1
ATOM 743 N N . LYS A 1 89 ? -8.969 6.352 9.656 1 92 89 LYS A N 1
ATOM 744 C CA . LYS A 1 89 ? -8.992 6.41 11.109 1 92 89 LYS A CA 1
ATOM 745 C C . LYS A 1 89 ? -9.57 5.129 11.703 1 92 89 LYS A C 1
ATOM 747 O O . LYS A 1 89 ? -10.328 5.176 12.672 1 92 89 LYS A O 1
ATOM 752 N N . GLY A 1 90 ? -9.391 4.094 10.977 1 89.81 90 GLY A N 1
ATOM 753 C CA . GLY A 1 90 ? -9.82 2.789 11.461 1 89.81 90 GLY A CA 1
ATOM 754 C C . GLY A 1 90 ? -11.289 2.51 11.211 1 89.81 90 GLY A C 1
ATOM 755 O O . GLY A 1 90 ? -11.805 1.471 11.625 1 89.81 90 GLY A O 1
ATOM 756 N N . SER A 1 91 ? -11.906 3.324 10.516 1 87 91 SER A N 1
ATOM 757 C CA . SER A 1 91 ? -13.336 3.172 10.258 1 87 91 SER A CA 1
ATOM 758 C C . SER A 1 91 ? -13.586 2.426 8.953 1 87 91 SER A C 1
ATOM 760 O O . SER A 1 91 ? -13.438 2.992 7.867 1 87 91 SER A O 1
ATOM 762 N N . TYR A 1 92 ? -14.008 1.256 9.102 1 84.69 92 TYR A N 1
ATOM 763 C CA . TYR A 1 92 ? -14.367 0.467 7.93 1 84.69 92 TYR A CA 1
ATOM 764 C C . TYR A 1 92 ? -15.578 1.059 7.223 1 84.69 92 TYR A C 1
ATOM 766 O O . TYR A 1 92 ? -15.68 1.002 5.996 1 84.69 92 TYR A O 1
ATOM 774 N N . LYS A 1 93 ? -16.406 1.64 7.969 1 84.12 93 LYS A N 1
ATOM 775 C CA . LYS A 1 93 ? -17.578 2.305 7.398 1 84.12 93 LYS A CA 1
ATOM 776 C C . LYS A 1 93 ? -17.172 3.436 6.461 1 84.12 93 LYS A C 1
ATOM 778 O O . LYS A 1 93 ? -17.719 3.574 5.367 1 84.12 93 LYS A O 1
ATOM 783 N N . SER A 1 94 ? -16.234 4.242 6.895 1 86.5 94 SER A N 1
ATOM 784 C CA . SER A 1 94 ? -15.734 5.344 6.074 1 86.5 94 SER A CA 1
ATOM 785 C C . SER A 1 94 ? -15.086 4.828 4.793 1 86.5 94 SER A C 1
ATOM 787 O O . SER A 1 94 ? -15.227 5.441 3.732 1 86.5 94 SER A O 1
ATOM 789 N N . ALA A 1 95 ? -14.398 3.721 4.867 1 88.69 95 ALA A N 1
ATOM 790 C CA . ALA A 1 95 ? -13.766 3.115 3.701 1 88.69 95 ALA A CA 1
ATOM 791 C C . ALA A 1 95 ? -14.812 2.67 2.68 1 88.69 95 ALA A C 1
ATOM 793 O O . ALA A 1 95 ? -14.672 2.943 1.484 1 88.69 95 ALA A O 1
ATOM 794 N N . VAL A 1 96 ? -15.828 2.037 3.172 1 86.12 96 VAL A N 1
ATOM 795 C CA . VAL A 1 96 ? -16.891 1.577 2.287 1 86.12 96 VAL A CA 1
ATOM 796 C C . VAL A 1 96 ? -17.609 2.777 1.664 1 86.12 96 VAL A C 1
ATOM 798 O O . VAL A 1 96 ? -17.922 2.771 0.471 1 86.12 96 VAL A O 1
ATOM 801 N N . SER A 1 97 ? -17.859 3.717 2.494 1 84.12 97 SER A N 1
ATOM 802 C CA . SER A 1 97 ? -18.484 4.941 1.996 1 84.12 97 SER A CA 1
ATOM 803 C C . SER A 1 97 ? -17.656 5.559 0.87 1 84.12 97 SER A C 1
ATOM 805 O O . SER A 1 97 ? -18.203 6.012 -0.134 1 84.12 97 SER A O 1
ATOM 807 N N . PHE A 1 98 ? -16.438 5.57 1.042 1 84.19 98 PHE A N 1
ATOM 808 C CA . PHE A 1 98 ? -15.531 6.102 0.029 1 84.19 98 PHE A CA 1
ATOM 809 C C . PHE A 1 98 ? -15.617 5.281 -1.254 1 84.19 98 PHE A C 1
ATOM 811 O O . PHE A 1 98 ? -15.641 5.84 -2.352 1 84.19 98 PHE A O 1
ATOM 818 N N . LEU A 1 99 ? -15.641 3.967 -1.197 1 83.75 99 LEU A N 1
ATOM 819 C CA . LEU A 1 99 ? -15.711 3.066 -2.342 1 83.75 99 LEU A CA 1
ATOM 820 C C . LEU A 1 99 ? -16.984 3.305 -3.139 1 83.75 99 LEU A C 1
ATOM 822 O O . LEU A 1 99 ? -16.984 3.266 -4.371 1 83.75 99 LEU A O 1
ATOM 826 N N . VAL A 1 100 ? -18.031 3.627 -2.439 1 78.5 100 VAL A N 1
ATOM 827 C CA . VAL A 1 100 ? -19.328 3.822 -3.074 1 78.5 100 VAL A CA 1
ATOM 828 C C . VAL A 1 100 ? -19.375 5.199 -3.734 1 78.5 100 VAL A C 1
ATOM 830 O O . VAL A 1 100 ? -19.906 5.344 -4.84 1 78.5 100 VAL A O 1
ATOM 833 N N . GLU A 1 101 ? -18.922 6.172 -3.061 1 76.56 101 GLU A N 1
ATOM 834 C CA . GLU A 1 101 ? -18.984 7.551 -3.531 1 76.56 101 GLU A CA 1
ATOM 835 C C . GLU A 1 101 ? -18.156 7.742 -4.801 1 76.56 101 GLU A C 1
ATOM 837 O O . GLU A 1 101 ? -18.547 8.5 -5.691 1 76.56 101 GLU A O 1
ATOM 842 N N . LYS A 1 102 ? -17.078 7.312 -4.828 1 70.62 102 LYS A N 1
ATOM 843 C CA . LYS A 1 102 ? -16.203 7.562 -5.973 1 70.62 102 LYS A CA 1
ATOM 844 C C . LYS A 1 102 ? -16.625 6.734 -7.18 1 70.62 102 LYS A C 1
ATOM 846 O O . LYS A 1 102 ? -15.867 6.598 -8.141 1 70.62 102 LYS A O 1
ATOM 851 N N . ASN A 1 103 ? -18.094 6.535 -7.266 1 58 103 ASN A N 1
ATOM 852 C CA . ASN A 1 103 ? -18.844 5.914 -8.352 1 58 103 ASN A CA 1
ATOM 853 C C . ASN A 1 103 ? -18.266 4.547 -8.719 1 58 103 ASN A C 1
ATOM 855 O O . ASN A 1 103 ? -18.578 4.008 -9.781 1 58 103 ASN A O 1
ATOM 859 N N . GLU A 1 104 ? -17.578 4.09 -7.781 1 63.19 104 GLU A N 1
ATOM 860 C CA . GLU A 1 104 ? -16.969 2.861 -8.281 1 63.19 104 GLU A CA 1
ATOM 861 C C . GLU A 1 104 ? -17.812 1.643 -7.938 1 63.19 104 GLU A C 1
ATOM 863 O O . GLU A 1 104 ? -17.625 0.568 -8.516 1 63.19 104 GLU A O 1
ATOM 868 N N . MET A 1 105 ? -18.906 1.914 -7.094 1 71.75 105 MET A N 1
ATOM 869 C CA . MET A 1 105 ? -19.938 0.934 -6.773 1 71.75 105 MET A CA 1
ATOM 870 C C . MET A 1 105 ? -21.312 1.591 -6.715 1 71.75 105 MET A C 1
ATOM 872 O O . MET A 1 105 ? -21.438 2.744 -6.305 1 71.75 105 MET A O 1
ATOM 876 N N . THR A 1 106 ? -22.312 1.017 -7.387 1 72.69 106 THR A N 1
ATOM 877 C CA . THR A 1 106 ? -23.656 1.568 -7.363 1 72.69 106 THR A CA 1
ATOM 878 C C . THR A 1 106 ? -24.391 1.16 -6.082 1 72.69 106 THR A C 1
ATOM 880 O O . THR A 1 106 ? -23.953 0.239 -5.387 1 72.69 106 THR A O 1
ATOM 883 N N . VAL A 1 107 ? -25.422 2.012 -5.746 1 73.88 107 VAL A N 1
ATOM 884 C CA . VAL A 1 107 ? -26.297 1.681 -4.629 1 73.88 107 VAL A CA 1
ATOM 885 C C . VAL A 1 107 ? -26.875 0.281 -4.82 1 73.88 107 VAL A C 1
ATOM 887 O O . VAL A 1 107 ? -27.047 -0.466 -3.855 1 73.88 107 VAL A O 1
ATOM 890 N N . GLU A 1 108 ? -27.078 -0.002 -6.004 1 75.62 108 GLU A N 1
ATOM 891 C CA . GLU A 1 108 ? -27.594 -1.328 -6.324 1 75.62 108 GLU A CA 1
ATOM 892 C C . GLU A 1 108 ? -26.594 -2.418 -5.949 1 75.62 108 GLU A C 1
ATOM 894 O O . GLU A 1 108 ? -26.984 -3.48 -5.461 1 75.62 108 GLU A O 1
ATOM 899 N N . ASP A 1 109 ? -25.359 -2.127 -6.164 1 75.62 109 ASP A N 1
ATOM 900 C CA . ASP A 1 109 ? -24.312 -3.074 -5.809 1 75.62 109 ASP A CA 1
ATOM 901 C C . ASP A 1 109 ? -24.266 -3.307 -4.301 1 75.62 109 ASP A C 1
ATOM 903 O O . ASP A 1 109 ? -24.109 -4.441 -3.846 1 75.62 109 ASP A O 1
ATOM 907 N N . LEU A 1 110 ? -24.406 -2.279 -3.596 1 76.62 110 LEU A N 1
ATOM 908 C CA . LEU A 1 110 ? -24.406 -2.379 -2.141 1 76.62 110 LEU A CA 1
ATOM 909 C C . LEU A 1 110 ? -25.609 -3.186 -1.655 1 76.62 110 LEU A C 1
ATOM 911 O O . LEU A 1 110 ? -25.5 -3.969 -0.71 1 76.62 110 LEU A O 1
ATOM 915 N N . GLU A 1 111 ? -26.703 -2.906 -2.309 1 78.06 111 GLU A N 1
ATOM 916 C CA . GLU A 1 111 ? -27.906 -3.646 -1.954 1 78.06 111 GLU A CA 1
ATOM 917 C C . GLU A 1 111 ? -27.734 -5.141 -2.211 1 78.06 111 GLU A C 1
ATOM 919 O O . GLU A 1 111 ? -28.172 -5.969 -1.407 1 78.06 111 GLU A O 1
ATOM 924 N N . MET A 1 112 ? -27.203 -5.441 -3.232 1 77.75 112 MET A N 1
ATOM 925 C CA . MET A 1 112 ? -26.953 -6.844 -3.568 1 77.75 112 MET A CA 1
ATOM 926 C C . MET A 1 112 ? -26.062 -7.508 -2.529 1 77.75 112 MET A C 1
ATOM 928 O O . MET A 1 112 ? -26.312 -8.641 -2.115 1 77.75 112 MET A O 1
ATOM 932 N N . LEU A 1 113 ? -25.062 -6.781 -2.182 1 75.5 113 LEU A N 1
ATOM 933 C CA . LEU A 1 113 ? -24.156 -7.305 -1.178 1 75.5 113 LEU A CA 1
ATOM 934 C C . LEU A 1 113 ? -24.859 -7.512 0.157 1 75.5 113 LEU A C 1
ATOM 936 O O . LEU A 1 113 ? -24.641 -8.516 0.831 1 75.5 113 LEU A O 1
ATOM 940 N N . LEU A 1 114 ? -25.656 -6.508 0.486 1 76.44 114 LEU A N 1
ATOM 941 C CA . LEU A 1 114 ? -26.422 -6.598 1.726 1 76.44 114 LEU A CA 1
ATOM 942 C C . LEU A 1 114 ? -27.297 -7.836 1.725 1 76.44 114 LEU A C 1
ATOM 944 O O . LEU A 1 114 ? -27.375 -8.555 2.727 1 76.44 114 LEU A O 1
ATOM 948 N N . ASN A 1 115 ? -27.875 -8.047 0.663 1 79.5 115 ASN A N 1
ATOM 949 C CA . ASN A 1 115 ? -28.766 -9.188 0.526 1 79.5 115 ASN A CA 1
ATOM 950 C C . ASN A 1 115 ? -28 -10.508 0.605 1 79.5 115 ASN A C 1
ATOM 952 O O . ASN A 1 115 ? -28.5 -1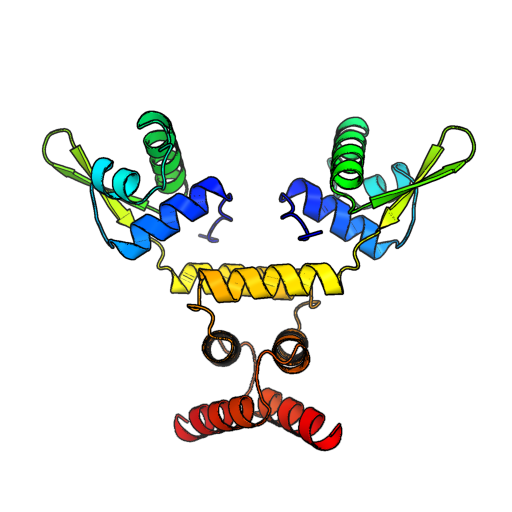1.492 1.15 1 79.5 115 ASN A O 1
ATOM 956 N N . GLU A 1 116 ? -26.875 -10.484 0.082 1 72.94 116 GLU A N 1
ATOM 957 C CA . GLU A 1 116 ? -26.047 -11.68 0.144 1 72.94 116 GLU A CA 1
ATOM 958 C C . GLU A 1 116 ? -25.672 -12.016 1.584 1 72.94 116 GLU A C 1
ATOM 960 O O . GLU A 1 116 ? -25.625 -13.188 1.96 1 72.94 116 GLU A O 1
ATOM 965 N N . PHE A 1 117 ? -25.438 -11.023 2.326 1 72.44 117 PHE A N 1
ATOM 966 C CA . PHE A 1 117 ? -25.016 -11.242 3.709 1 72.44 117 PHE A CA 1
ATOM 967 C C . PHE A 1 117 ? -26.219 -11.609 4.574 1 72.44 117 PHE A C 1
ATOM 969 O O . PHE A 1 117 ? -26.094 -12.336 5.562 1 72.44 117 PHE A O 1
ATOM 976 N N . LYS A 1 118 ? -27.297 -11.016 4.258 1 72.75 118 LYS A N 1
ATOM 977 C CA . LYS A 1 118 ? -28.5 -11.344 5.012 1 72.75 118 LYS A CA 1
ATOM 9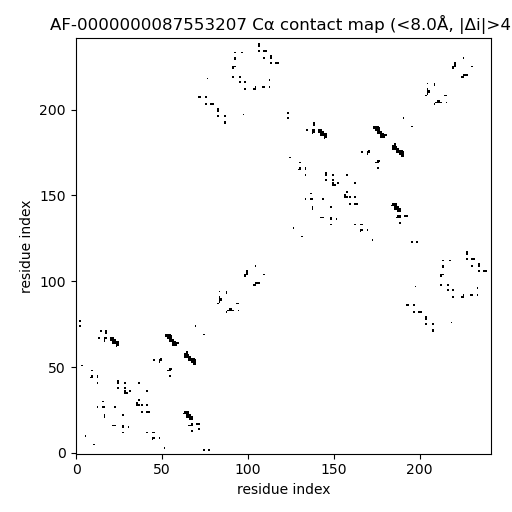78 C C . LYS A 1 118 ? -28.969 -12.766 4.703 1 72.75 118 LYS A C 1
ATOM 980 O O . LYS A 1 118 ? -29.484 -13.461 5.578 1 72.75 118 LYS A O 1
ATOM 985 N N . ASN A 1 119 ? -28.75 -13.047 3.5 1 65.75 119 ASN A N 1
ATOM 986 C CA . ASN A 1 119 ? -29.172 -14.383 3.111 1 65.75 119 ASN A CA 1
ATOM 987 C C . ASN A 1 119 ? -28.172 -15.445 3.58 1 65.75 119 ASN A C 1
ATOM 989 O O . ASN A 1 119 ? -28.531 -16.609 3.736 1 65.75 119 ASN A O 1
ATOM 993 N N . LYS A 1 120 ? -27 -15.094 3.613 1 59 120 LYS A N 1
ATOM 994 C CA . LYS A 1 120 ? -26.047 -16.062 4.125 1 59 120 LYS A CA 1
ATOM 995 C C . LYS A 1 120 ? -26.266 -16.328 5.609 1 59 120 LYS A C 1
ATOM 997 O O . LYS A 1 120 ? -25.969 -17.422 6.105 1 59 120 LYS A O 1
ATOM 1002 N N . ASN A 1 121 ? -26.562 -15.312 6.355 1 49.12 121 ASN A N 1
ATOM 1003 C CA . ASN A 1 121 ? -26.938 -15.586 7.738 1 49.12 121 ASN A CA 1
ATOM 1004 C C . ASN A 1 121 ? -28.406 -16.031 7.844 1 49.12 121 ASN A C 1
ATOM 1006 O O . ASN A 1 121 ? -29.281 -15.469 7.176 1 49.12 121 ASN A O 1
ATOM 1010 N N . MET B 1 1 ? -1.562 14.812 -13.852 1 55.62 1 MET B N 1
ATOM 1011 C CA . MET B 1 1 ? -0.461 13.867 -13.703 1 55.62 1 MET B CA 1
ATOM 1012 C C . MET B 1 1 ? -0.818 12.766 -12.711 1 55.62 1 MET B C 1
ATOM 1014 O O . MET B 1 1 ? -1.572 12.992 -11.766 1 55.62 1 MET B O 1
ATOM 1018 N N . LYS B 1 2 ? -0.544 11.391 -13.031 1 76.19 2 LYS B N 1
ATOM 1019 C CA . LYS B 1 2 ? -0.894 10.258 -12.18 1 76.19 2 LYS B CA 1
ATOM 1020 C C . LYS B 1 2 ? -0.123 10.297 -10.867 1 76.19 2 LYS B C 1
ATOM 1022 O O . LYS B 1 2 ? 1.086 10.531 -10.852 1 76.19 2 LYS B O 1
ATOM 1027 N N . ILE B 1 3 ? -0.834 10.383 -9.695 1 88.75 3 ILE B N 1
ATOM 1028 C CA . ILE B 1 3 ? -0.242 10.422 -8.359 1 88.75 3 ILE B CA 1
ATOM 1029 C C . ILE B 1 3 ? 0.659 9.203 -8.164 1 88.75 3 ILE B C 1
ATOM 1031 O O . ILE B 1 3 ? 0.216 8.062 -8.312 1 88.75 3 ILE B O 1
ATOM 1035 N N . GLN B 1 4 ? 1.955 9.516 -7.934 1 92.12 4 GLN B N 1
ATOM 1036 C CA . GLN B 1 4 ? 2.93 8.445 -7.746 1 92.12 4 GLN B CA 1
ATOM 1037 C C . GLN B 1 4 ? 2.705 7.723 -6.422 1 92.12 4 GLN B C 1
ATOM 1039 O O . GLN B 1 4 ? 2.029 8.242 -5.531 1 92.12 4 GLN B O 1
ATOM 1044 N N . THR B 1 5 ? 3.258 6.512 -6.391 1 93.75 5 THR B N 1
ATOM 1045 C CA . THR B 1 5 ? 3.154 5.734 -5.156 1 93.75 5 THR B CA 1
ATOM 1046 C C . THR B 1 5 ? 4.23 6.16 -4.16 1 93.75 5 THR B C 1
ATOM 1048 O O . THR B 1 5 ? 5.391 6.348 -4.535 1 93.75 5 THR B O 1
ATOM 1051 N N . LEU B 1 6 ? 3.824 6.266 -2.922 1 95.56 6 LEU B N 1
ATOM 1052 C CA . LEU B 1 6 ? 4.754 6.656 -1.868 1 95.56 6 LEU B CA 1
ATOM 1053 C C . LEU B 1 6 ? 5.449 5.438 -1.272 1 95.56 6 LEU B C 1
ATOM 1055 O O . LEU B 1 6 ? 4.828 4.383 -1.107 1 95.56 6 LEU B O 1
ATOM 1059 N N . THR B 1 7 ? 6.707 5.598 -0.923 1 93.25 7 THR B N 1
ATOM 1060 C CA . THR B 1 7 ? 7.379 4.605 -0.089 1 93.25 7 THR B CA 1
ATOM 1061 C C . THR B 1 7 ? 6.906 4.711 1.358 1 93.25 7 THR B C 1
ATOM 1063 O O . THR B 1 7 ? 6.203 5.656 1.723 1 93.25 7 THR B O 1
ATOM 1066 N N . LYS B 1 8 ? 7.277 3.76 2.154 1 92.12 8 LYS B N 1
ATOM 1067 C CA . LYS B 1 8 ? 6.883 3.768 3.561 1 92.12 8 LYS B CA 1
ATOM 1068 C C . LYS B 1 8 ? 7.383 5.027 4.262 1 92.12 8 LYS B C 1
ATOM 1070 O O . LYS B 1 8 ? 6.637 5.664 5.008 1 92.12 8 LYS B O 1
ATOM 1075 N N . ALA B 1 9 ? 8.633 5.359 3.965 1 94.31 9 ALA B N 1
ATOM 1076 C CA . ALA B 1 9 ? 9.234 6.531 4.586 1 94.31 9 ALA B CA 1
ATOM 1077 C C . ALA B 1 9 ? 8.555 7.812 4.121 1 94.31 9 ALA B C 1
ATOM 1079 O O . ALA B 1 9 ? 8.273 8.703 4.926 1 94.31 9 ALA B O 1
ATOM 1080 N N . GLU B 1 10 ? 8.297 7.867 2.869 1 97.38 10 GLU B N 1
ATOM 1081 C CA . GLU B 1 10 ? 7.59 9.016 2.307 1 97.38 10 GLU B CA 1
ATOM 1082 C C . GLU B 1 10 ? 6.199 9.156 2.914 1 97.38 10 GLU B C 1
ATOM 1084 O O . GLU B 1 10 ? 5.785 10.258 3.283 1 97.38 10 GLU B O 1
ATOM 1089 N N . GLU B 1 11 ? 5.578 8.07 2.98 1 96.81 11 GLU B N 1
ATOM 1090 C CA . GLU B 1 11 ? 4.211 8.07 3.498 1 96.81 11 GLU B CA 1
ATOM 1091 C C . GLU B 1 11 ? 4.176 8.516 4.957 1 96.81 11 GLU B C 1
ATOM 1093 O O . GLU B 1 11 ? 3.264 9.242 5.367 1 96.81 11 GLU B O 1
ATOM 1098 N N . GLN B 1 12 ? 5.117 8.102 5.699 1 96.44 12 GLN B N 1
ATOM 1099 C CA . GLN B 1 12 ? 5.191 8.516 7.098 1 96.44 12 GLN B CA 1
ATOM 1100 C C . GLN B 1 12 ? 5.32 10.031 7.215 1 96.44 12 GLN B C 1
ATOM 1102 O O . GLN B 1 12 ? 4.621 10.656 8.016 1 96.44 12 GLN B O 1
ATOM 1107 N N . VAL B 1 13 ? 6.16 10.555 6.438 1 98 13 VAL B N 1
ATOM 1108 C CA . VAL B 1 13 ? 6.344 12 6.438 1 98 13 VAL B CA 1
ATOM 1109 C C . VAL B 1 13 ? 5.055 12.688 6.004 1 98 13 VAL B C 1
ATOM 1111 O O . VAL B 1 13 ? 4.641 13.68 6.605 1 98 13 VAL B O 1
ATOM 1114 N N . MET B 1 14 ? 4.395 12.133 5.004 1 98.12 14 MET B N 1
ATOM 1115 C CA . MET B 1 14 ? 3.15 12.711 4.508 1 98.12 14 MET B CA 1
ATOM 1116 C C . MET B 1 14 ? 2.062 12.656 5.574 1 98.12 14 MET B C 1
ATOM 1118 O O . MET B 1 14 ? 1.278 13.602 5.719 1 98.12 14 MET B O 1
ATOM 1122 N N . GLN B 1 15 ? 2.023 11.531 6.281 1 97.75 15 GLN B N 1
ATOM 1123 C CA . GLN B 1 15 ? 1.05 11.406 7.363 1 97.75 15 GLN B CA 1
ATOM 1124 C C . GLN B 1 15 ? 1.196 12.555 8.367 1 97.75 15 GLN B C 1
ATOM 1126 O O . GLN B 1 15 ? 0.202 13.141 8.789 1 97.75 15 GLN B O 1
ATOM 1131 N N . TYR B 1 16 ? 2.398 12.883 8.719 1 98.12 16 TYR B N 1
ATOM 1132 C CA . TYR B 1 16 ? 2.658 13.961 9.664 1 98.12 16 TYR B CA 1
ATOM 1133 C C . TYR B 1 16 ? 2.322 15.312 9.055 1 98.12 16 TYR B C 1
ATOM 1135 O O . TYR B 1 16 ? 1.724 16.172 9.719 1 98.12 16 TYR B O 1
ATOM 1143 N N . LEU B 1 17 ? 2.672 15.469 7.797 1 98.38 17 LEU B N 1
ATOM 1144 C CA . LEU B 1 17 ? 2.385 16.75 7.145 1 98.38 17 LEU B CA 1
ATOM 1145 C C . LEU B 1 17 ? 0.88 16.953 7.012 1 98.38 17 LEU B C 1
ATOM 1147 O O . LEU B 1 17 ? 0.387 18.078 7.215 1 98.38 17 LEU B O 1
ATOM 1151 N N . TRP B 1 18 ? 0.163 15.938 6.609 1 97.75 18 TRP B N 1
ATOM 1152 C CA . TRP B 1 18 ? -1.291 16.031 6.535 1 97.75 18 TRP B CA 1
ATOM 1153 C C . TRP B 1 18 ? -1.883 16.406 7.891 1 97.75 18 TRP B C 1
ATOM 1155 O O . TRP B 1 18 ? -2.875 17.125 7.965 1 97.75 18 TRP B O 1
ATOM 1165 N N . LYS B 1 19 ? -1.282 15.906 8.922 1 96.81 19 LYS B N 1
ATOM 1166 C CA . LYS B 1 19 ? -1.768 16.156 10.273 1 96.81 19 LYS B CA 1
ATOM 1167 C C . LYS B 1 19 ? -1.598 17.625 10.648 1 96.81 19 LYS B C 1
ATOM 1169 O O . LYS B 1 19 ? -2.51 18.25 11.211 1 96.81 19 LYS B O 1
ATOM 1174 N N . ILE B 1 20 ? -0.519 18.219 10.328 1 97.25 20 ILE B N 1
ATOM 1175 C CA . ILE B 1 20 ? -0.24 19.578 10.773 1 97.25 20 ILE B CA 1
ATOM 1176 C C . ILE B 1 20 ? -0.612 20.562 9.672 1 97.25 20 ILE B C 1
ATOM 1178 O O . ILE B 1 20 ? -0.583 21.781 9.883 1 97.25 20 ILE B O 1
ATOM 1182 N N . GLU B 1 21 ? -0.959 20.062 8.469 1 97.38 21 GLU B N 1
ATOM 1183 C CA . GLU B 1 21 ? -1.439 20.828 7.324 1 97.38 21 GLU B CA 1
ATOM 1184 C C . GLU B 1 21 ? -0.317 21.656 6.707 1 97.38 21 GLU B C 1
ATOM 1186 O O . GLU B 1 21 ? -0.157 21.688 5.484 1 97.38 21 GLU B O 1
ATOM 1191 N N . LYS B 1 22 ? 0.4 22.344 7.527 1 97.56 22 LYS B N 1
ATOM 1192 C CA . LYS B 1 22 ? 1.57 23.109 7.105 1 97.56 22 LYS B CA 1
ATOM 1193 C C . LYS B 1 22 ? 2.553 23.297 8.258 1 97.56 22 LYS B C 1
ATOM 1195 O O . LYS B 1 22 ? 2.143 23.469 9.406 1 97.56 22 LYS B O 1
ATOM 1200 N N . GLY B 1 23 ? 3.85 23.172 7.922 1 97.5 23 GLY B N 1
ATOM 1201 C CA . GLY B 1 23 ? 4.812 23.328 9 1 97.5 23 GLY B CA 1
ATOM 1202 C C . GLY B 1 23 ? 6.254 23.25 8.531 1 97.5 23 GLY B C 1
ATOM 1203 O O . GLY B 1 23 ? 6.516 22.953 7.363 1 97.5 23 GLY B O 1
ATOM 1204 N N . PHE B 1 24 ? 7.164 23.609 9.492 1 97.94 24 PHE B N 1
ATOM 1205 C CA . PHE B 1 24 ? 8.602 23.594 9.227 1 97.94 24 PHE B CA 1
ATOM 1206 C C . PHE B 1 24 ? 9.164 22.203 9.477 1 97.94 24 PHE B C 1
ATOM 1208 O O . PHE B 1 24 ? 8.477 21.312 9.992 1 97.94 24 PHE B O 1
ATOM 1215 N N . LEU B 1 25 ? 10.414 22.062 8.961 1 97 25 LEU B N 1
ATOM 1216 C CA . LEU B 1 25 ? 11.094 20.781 9.125 1 97 25 LEU B CA 1
ATOM 1217 C C . LEU B 1 25 ? 11.023 20.297 10.57 1 97 25 LEU B C 1
ATOM 1219 O O . LEU B 1 25 ? 10.719 19.141 10.836 1 97 25 LEU B O 1
ATOM 1223 N N . LYS B 1 26 ? 11.211 21.203 11.5 1 96.31 26 LYS B N 1
ATOM 1224 C CA . LYS B 1 26 ? 11.211 20.859 12.922 1 96.31 26 LYS B CA 1
ATOM 1225 C C . LYS B 1 26 ? 9.844 20.359 13.367 1 96.31 26 LYS B C 1
ATOM 1227 O O . LYS B 1 26 ? 9.75 19.438 14.18 1 96.31 26 LYS B O 1
ATOM 1232 N N . ASP B 1 27 ? 8.812 20.953 12.859 1 97.69 27 ASP B N 1
ATOM 1233 C CA . ASP B 1 27 ? 7.445 20.578 13.195 1 97.69 27 ASP B CA 1
ATOM 1234 C C . ASP B 1 27 ? 7.16 19.141 12.805 1 97.69 27 ASP B C 1
ATOM 1236 O O . ASP B 1 27 ? 6.516 18.391 13.547 1 97.69 27 ASP B O 1
ATOM 1240 N N . ILE B 1 28 ? 7.664 18.75 11.625 1 97.81 28 ILE B N 1
ATOM 1241 C CA . ILE B 1 28 ? 7.469 17.391 11.125 1 97.81 28 ILE B CA 1
ATOM 1242 C C . ILE B 1 28 ? 8.312 16.406 11.945 1 97.81 28 ILE B C 1
ATOM 1244 O O . ILE B 1 28 ? 7.812 15.367 12.375 1 97.81 28 ILE B O 1
ATOM 1248 N N . LEU B 1 29 ? 9.531 16.797 12.273 1 97.44 29 LEU B N 1
ATOM 1249 C CA . LEU B 1 29 ? 10.461 15.953 13.008 1 97.44 29 LEU B CA 1
ATOM 1250 C C . LEU B 1 29 ? 9.938 15.656 14.406 1 97.44 29 LEU B C 1
ATOM 1252 O O . LEU B 1 29 ? 10.117 14.547 14.914 1 97.44 29 LEU B O 1
ATOM 1256 N N . ASP B 1 30 ? 9.258 16.609 15 1 97.19 30 ASP B N 1
ATOM 1257 C CA . ASP B 1 30 ? 8.773 16.5 16.375 1 97.19 30 ASP B CA 1
ATOM 1258 C C . ASP B 1 30 ? 7.668 15.453 16.484 1 97.19 30 ASP B C 1
ATOM 1260 O O . ASP B 1 30 ? 7.352 14.992 17.594 1 97.19 30 ASP B O 1
ATOM 1264 N N . LEU B 1 31 ? 7.113 15.062 15.414 1 97.12 31 LEU B N 1
ATOM 1265 C CA . LEU B 1 31 ? 6.012 14.109 15.438 1 97.12 31 LEU B CA 1
ATOM 1266 C C . LEU B 1 31 ? 6.535 12.68 15.383 1 97.12 31 LEU B C 1
ATOM 1268 O O . LEU B 1 31 ? 5.797 11.727 15.648 1 97.12 31 LEU B O 1
ATOM 1272 N N . PHE B 1 32 ? 7.801 12.508 15.055 1 97.12 32 PHE B N 1
ATOM 1273 C CA . PHE B 1 32 ? 8.383 11.172 15.031 1 97.12 32 PHE B CA 1
ATOM 1274 C C . PHE B 1 32 ? 8.625 10.664 16.453 1 97.12 32 PHE B C 1
ATOM 1276 O O . PHE B 1 32 ? 9.016 11.43 17.328 1 97.12 32 PHE B O 1
ATOM 1283 N N . PRO B 1 33 ? 8.398 9.438 16.609 1 95.81 33 PRO B N 1
ATOM 1284 C CA . PRO B 1 33 ? 8.797 8.859 17.891 1 95.81 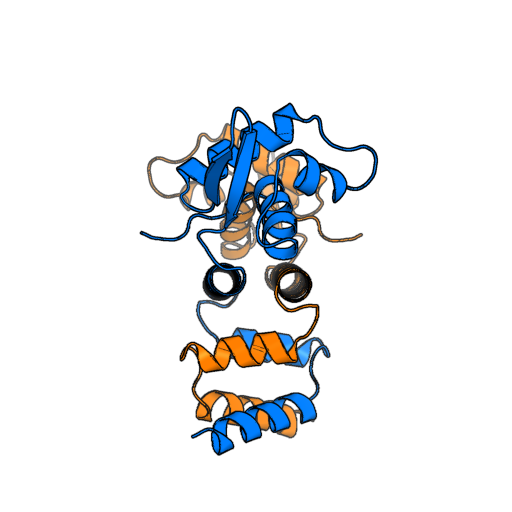33 PRO B CA 1
ATOM 1285 C C . PRO B 1 33 ? 10.312 8.766 18.047 1 95.81 33 PRO B C 1
ATOM 1287 O O . PRO B 1 33 ? 11.047 8.828 17.047 1 95.81 33 PRO B O 1
ATOM 1290 N N . GLU B 1 34 ? 10.742 8.648 19.359 1 95.56 34 GLU B N 1
ATOM 1291 C CA . GLU B 1 34 ? 12.172 8.469 19.609 1 95.56 34 GLU B CA 1
ATOM 1292 C C . GLU B 1 34 ? 12.617 7.059 19.25 1 95.56 34 GLU B C 1
ATOM 1294 O O . GLU B 1 34 ? 11.898 6.09 19.5 1 95.56 34 GLU B O 1
ATOM 1299 N N . PRO B 1 35 ? 13.844 6.836 18.734 1 96.06 35 PRO B N 1
ATOM 1300 C CA . PRO B 1 35 ? 14.781 7.859 18.266 1 96.06 35 PRO B CA 1
ATOM 1301 C C . PRO B 1 35 ? 14.344 8.5 16.953 1 96.06 35 PRO B C 1
ATOM 1303 O O . PRO B 1 35 ? 13.953 7.797 16.016 1 96.06 35 PRO B O 1
ATOM 1306 N N . LYS B 1 36 ? 14.43 9.781 16.906 1 95.5 36 LYS B N 1
ATOM 1307 C CA . LYS B 1 36 ? 14.016 10.531 15.719 1 95.5 36 LYS B CA 1
ATOM 1308 C C . LYS B 1 36 ? 15.039 10.383 14.594 1 95.5 36 LYS B C 1
ATOM 1310 O O . LYS B 1 36 ? 16.234 10.227 14.844 1 95.5 36 LYS B O 1
ATOM 1315 N N . PRO B 1 37 ? 14.492 10.406 13.359 1 96.06 37 PRO B N 1
ATOM 1316 C CA . PRO B 1 37 ? 15.453 10.453 12.258 1 96.06 37 PRO B CA 1
ATOM 1317 C C . PRO B 1 37 ? 16.266 11.742 12.234 1 96.06 37 PRO B C 1
ATOM 1319 O O . PRO B 1 37 ? 15.875 12.734 12.852 1 96.06 37 PRO B O 1
ATOM 1322 N N . HIS B 1 38 ? 17.359 11.578 11.562 1 94.94 38 HIS B N 1
ATOM 1323 C CA . HIS B 1 38 ? 18.172 12.773 11.359 1 94.94 38 HIS B CA 1
ATOM 1324 C C . HIS B 1 38 ? 17.438 13.805 10.508 1 94.94 38 HIS B C 1
ATOM 1326 O O . HIS B 1 38 ? 16.734 13.445 9.57 1 94.94 38 HIS B O 1
ATOM 1332 N N . THR B 1 39 ? 17.734 15.039 10.883 1 95.75 39 THR B N 1
ATOM 1333 C CA . THR B 1 39 ? 17.109 16.156 10.172 1 95.75 39 THR B CA 1
ATOM 1334 C C . THR B 1 39 ? 17.328 16.016 8.664 1 95.75 39 THR B C 1
ATOM 1336 O O . THR B 1 39 ? 16.406 16.25 7.875 1 95.75 39 THR B O 1
ATOM 1339 N N . ASN B 1 40 ? 18.406 15.531 8.227 1 96.12 40 ASN B N 1
ATOM 1340 C CA . ASN B 1 40 ? 18.734 15.367 6.812 1 96.12 40 ASN B CA 1
ATOM 1341 C C . ASN B 1 40 ? 17.859 14.312 6.148 1 96.12 40 ASN B C 1
ATOM 1343 O O . ASN B 1 40 ? 17.516 14.43 4.969 1 96.12 40 ASN B O 1
ATOM 1347 N N . THR B 1 41 ? 17.562 13.32 6.879 1 96.19 41 THR B N 1
ATOM 1348 C CA . THR B 1 41 ? 16.703 12.25 6.352 1 96.19 41 THR B CA 1
ATOM 1349 C C . THR B 1 41 ? 15.336 12.797 5.961 1 96.19 41 THR B C 1
ATOM 1351 O O . THR B 1 41 ? 14.859 12.547 4.852 1 96.19 41 THR B O 1
ATOM 1354 N N . VAL B 1 42 ? 14.844 13.578 6.883 1 97.69 42 VAL B N 1
ATOM 1355 C CA . VAL B 1 42 ? 13.516 14.125 6.641 1 97.69 42 VAL B CA 1
ATOM 1356 C C . VAL B 1 42 ? 13.578 15.172 5.527 1 97.69 42 VAL B C 1
ATOM 1358 O O . VAL B 1 42 ? 12.703 15.234 4.668 1 97.69 42 VAL B O 1
ATOM 1361 N N . SER B 1 43 ? 14.617 15.922 5.547 1 97.38 43 SER B N 1
ATOM 1362 C CA . SER B 1 43 ? 14.812 16.922 4.512 1 97.38 43 SER B CA 1
ATOM 1363 C C . SER B 1 43 ? 14.883 16.281 3.127 1 97.38 43 SER B C 1
ATOM 1365 O O . SER B 1 43 ? 14.258 16.781 2.182 1 97.38 43 SER B O 1
ATOM 1367 N N . THR B 1 44 ? 15.594 15.289 3.031 1 97.88 44 THR B N 1
ATOM 1368 C CA . THR B 1 44 ? 15.734 14.57 1.77 1 97.88 44 THR B CA 1
ATOM 1369 C C . THR B 1 44 ? 14.391 14.016 1.311 1 97.88 44 THR B C 1
ATOM 1371 O O . THR B 1 44 ? 14.055 14.094 0.128 1 97.88 44 THR B O 1
ATOM 1374 N N . ILE B 1 45 ? 13.703 13.438 2.201 1 98.19 45 ILE B N 1
ATOM 1375 C CA . ILE B 1 45 ? 12.391 12.875 1.877 1 98.19 45 ILE B CA 1
ATOM 1376 C C . ILE B 1 45 ? 11.469 13.984 1.373 1 98.19 45 ILE B C 1
ATOM 1378 O O . ILE B 1 45 ? 10.727 13.797 0.404 1 98.19 45 ILE B O 1
ATOM 1382 N N . LEU B 1 46 ? 11.523 15.164 2 1 98.5 46 LEU B N 1
ATOM 1383 C CA . LEU B 1 46 ? 10.688 16.297 1.601 1 98.5 46 LEU B CA 1
ATOM 1384 C C . LEU B 1 46 ? 11.062 16.781 0.202 1 98.5 46 LEU B C 1
ATOM 1386 O O . LEU B 1 46 ? 10.188 17.172 -0.573 1 98.5 46 LEU B O 1
ATOM 1390 N N . LYS B 1 47 ? 12.281 16.781 -0.086 1 98.12 47 LYS B N 1
ATOM 1391 C CA . LYS B 1 47 ? 12.734 17.141 -1.428 1 98.12 47 LYS B CA 1
ATOM 1392 C C . LYS B 1 47 ? 12.172 16.172 -2.471 1 98.12 47 LYS B C 1
ATOM 1394 O O . LYS B 1 47 ? 11.695 16.609 -3.523 1 98.12 47 LYS B O 1
ATOM 1399 N N . VAL B 1 48 ? 12.242 14.914 -2.195 1 98.12 48 VAL B N 1
ATOM 1400 C CA . VAL B 1 48 ? 11.703 13.898 -3.086 1 98.12 48 VAL B CA 1
ATOM 1401 C C . VAL B 1 48 ? 10.195 14.109 -3.256 1 98.12 48 VAL B C 1
ATOM 1403 O O . VAL B 1 48 ? 9.672 14.016 -4.371 1 98.12 48 VAL B O 1
ATOM 1406 N N . LEU B 1 49 ? 9.539 14.367 -2.182 1 98.38 49 LEU B N 1
ATOM 1407 C CA . LEU B 1 49 ? 8.094 14.586 -2.211 1 98.38 49 LEU B CA 1
ATOM 1408 C C . LEU B 1 49 ? 7.746 15.82 -3.037 1 98.38 49 LEU B C 1
ATOM 1410 O O . LEU B 1 49 ? 6.707 15.859 -3.699 1 98.38 49 LEU B O 1
ATOM 1414 N N . LYS B 1 50 ? 8.555 16.828 -2.965 1 98.25 50 LYS B N 1
ATOM 1415 C CA . LYS B 1 50 ? 8.367 18.016 -3.795 1 98.25 50 LYS B CA 1
ATOM 1416 C C . LYS B 1 50 ? 8.516 17.672 -5.277 1 98.25 50 LYS B C 1
ATOM 1418 O O . LYS B 1 50 ? 7.699 18.094 -6.098 1 98.25 50 LYS B O 1
ATOM 1423 N N . ASP B 1 51 ? 9.555 16.938 -5.578 1 97.62 51 ASP B N 1
ATOM 1424 C CA . ASP B 1 51 ? 9.789 16.531 -6.961 1 97.62 51 ASP B CA 1
ATOM 1425 C C . ASP B 1 51 ? 8.617 15.703 -7.492 1 97.62 51 ASP B C 1
ATOM 1427 O O . ASP B 1 51 ? 8.289 15.773 -8.68 1 97.62 51 ASP B O 1
ATOM 1431 N N . LYS B 1 52 ? 8.031 14.977 -6.559 1 97.12 52 LYS B N 1
ATOM 1432 C CA . LYS B 1 52 ? 6.887 14.148 -6.93 1 97.12 52 LYS B CA 1
ATOM 1433 C C . LYS B 1 52 ? 5.598 14.953 -6.938 1 97.12 52 LYS B C 1
ATOM 1435 O O . LYS B 1 52 ? 4.52 14.414 -7.191 1 97.12 52 LYS B O 1
ATOM 1440 N N . GLU B 1 53 ? 5.66 16.188 -6.555 1 97.88 53 GLU B N 1
ATOM 1441 C CA . GLU B 1 53 ? 4.543 17.125 -6.547 1 97.88 53 GLU B CA 1
ATOM 1442 C C . GLU B 1 53 ? 3.525 16.75 -5.469 1 97.88 53 GLU B C 1
ATOM 1444 O O . GLU B 1 53 ? 2.32 16.938 -5.664 1 97.88 53 GLU B O 1
ATOM 1449 N N . PHE B 1 54 ? 4.035 16.188 -4.391 1 98.44 54 PHE B N 1
ATOM 1450 C CA . PHE B 1 54 ? 3.191 15.891 -3.236 1 98.44 54 PHE B CA 1
ATOM 1451 C C . PHE B 1 54 ? 3.193 17.062 -2.252 1 98.44 54 PHE B C 1
ATOM 1453 O O . PHE B 1 54 ? 2.225 17.25 -1.518 1 98.44 54 PHE B O 1
ATOM 1460 N N . VAL B 1 55 ? 4.355 17.703 -2.232 1 98.25 55 VAL B N 1
ATOM 1461 C CA . VAL B 1 55 ? 4.586 18.766 -1.256 1 98.25 55 VAL B CA 1
ATOM 1462 C C . VAL B 1 55 ? 5.176 19.984 -1.951 1 98.25 55 VAL B C 1
ATOM 1464 O O . VAL B 1 55 ? 5.816 19.859 -2.998 1 98.25 55 VAL B O 1
ATOM 1467 N N . ASP B 1 56 ? 4.867 21.078 -1.457 1 98.44 56 ASP B N 1
ATOM 1468 C CA . ASP B 1 56 ? 5.551 22.328 -1.787 1 98.44 56 ASP B CA 1
ATOM 1469 C C . ASP B 1 56 ? 5.875 23.125 -0.527 1 98.44 56 ASP B C 1
ATOM 1471 O O . ASP B 1 56 ? 5.648 22.656 0.589 1 98.44 56 ASP B O 1
ATOM 1475 N N . TYR B 1 57 ? 6.582 24.219 -0.762 1 98.31 57 TYR B N 1
ATOM 1476 C CA . TYR B 1 57 ? 6.91 25 0.426 1 98.31 57 TYR B CA 1
ATOM 1477 C C . TYR B 1 57 ? 6.918 26.484 0.116 1 98.31 57 TYR B C 1
ATOM 1479 O O . TYR B 1 57 ? 7.094 26.891 -1.038 1 98.31 57 TYR B O 1
ATOM 1487 N N . ASN B 1 58 ? 6.547 27.25 1.198 1 97.88 58 ASN B N 1
ATOM 1488 C CA . ASN B 1 58 ? 6.82 28.688 1.228 1 97.88 58 ASN B CA 1
ATOM 1489 C C . ASN B 1 58 ? 8.188 28.984 1.84 1 97.88 58 ASN B C 1
ATOM 1491 O O . ASN B 1 58 ? 8.648 28.25 2.719 1 97.88 58 ASN B O 1
ATOM 1495 N N . VAL B 1 59 ? 8.75 30.016 1.344 1 96.44 59 VAL B N 1
ATOM 1496 C CA . VAL B 1 59 ? 10.062 30.375 1.871 1 96.44 59 VAL B CA 1
ATOM 1497 C C . VAL B 1 59 ? 9.922 31.531 2.861 1 96.44 59 VAL B C 1
ATOM 1499 O O . VAL B 1 59 ? 9.344 32.562 2.535 1 96.44 59 VAL B O 1
ATOM 1502 N N . TYR B 1 60 ? 10.383 31.297 4.055 1 94.25 60 TYR B N 1
ATOM 1503 C CA . TYR B 1 60 ? 10.492 32.344 5.078 1 94.25 60 TYR B CA 1
ATOM 1504 C C . TYR B 1 60 ? 11.93 32.469 5.57 1 94.25 60 TYR B C 1
ATOM 1506 O O . TYR B 1 60 ? 12.383 31.672 6.398 1 94.25 60 TYR B O 1
ATOM 1514 N N . GLY B 1 61 ? 12.516 33.594 5.152 1 93.94 61 GLY B N 1
ATOM 1515 C CA . GLY B 1 61 ? 13.938 33.625 5.445 1 93.94 61 GLY B CA 1
ATOM 1516 C C . GLY B 1 61 ? 14.711 32.469 4.84 1 93.94 61 GLY B C 1
ATOM 1517 O O . GLY B 1 61 ? 14.703 32.281 3.623 1 93.94 61 GLY B O 1
ATOM 1518 N N . ARG B 1 62 ? 15.273 31.688 5.715 1 92.38 62 ARG B N 1
ATOM 1519 C CA . ARG B 1 62 ? 16.031 30.547 5.238 1 92.38 62 ARG B CA 1
ATOM 1520 C C . ARG B 1 62 ? 15.281 29.234 5.488 1 92.38 62 ARG B C 1
ATOM 1522 O O . ARG B 1 62 ? 15.805 28.156 5.242 1 92.38 62 ARG B O 1
ATOM 1529 N N . GLN B 1 63 ? 14.109 29.422 5.926 1 93.81 63 GLN B N 1
ATOM 1530 C CA . GLN B 1 63 ? 13.375 28.203 6.297 1 93.81 63 GLN B CA 1
ATOM 1531 C C . GLN B 1 63 ? 12.258 27.922 5.301 1 93.81 63 GLN B C 1
ATOM 1533 O O . GLN B 1 63 ? 11.672 28.844 4.727 1 93.81 63 GLN B O 1
ATOM 1538 N N . HIS B 1 64 ? 12.078 26.641 5.086 1 97.31 64 HIS B N 1
ATOM 1539 C CA . HIS B 1 64 ? 10.977 26.188 4.246 1 97.31 64 HIS B CA 1
ATOM 1540 C C . HIS B 1 64 ? 9.781 25.766 5.09 1 97.31 64 HIS B C 1
ATOM 1542 O O . HIS B 1 64 ? 9.914 24.969 6.02 1 97.31 64 HIS B O 1
ATOM 1548 N N . GLU B 1 65 ? 8.609 26.375 4.797 1 98.5 65 GLU B N 1
ATOM 1549 C CA . GLU B 1 65 ? 7.348 25.906 5.363 1 98.5 65 GLU B CA 1
ATOM 1550 C C . GLU B 1 65 ? 6.605 25 4.395 1 98.5 65 GLU B C 1
ATOM 1552 O O . GLU B 1 65 ? 6.055 25.453 3.395 1 98.5 65 GLU B O 1
ATOM 1557 N N . TYR B 1 66 ? 6.547 23.75 4.719 1 98.62 66 TYR B N 1
ATOM 1558 C CA . TYR B 1 66 ? 6.023 22.75 3.805 1 98.62 66 TYR B CA 1
ATOM 1559 C C . TYR B 1 66 ? 4.512 22.625 3.938 1 98.62 66 TYR B C 1
ATOM 1561 O O . TYR B 1 66 ? 3.967 22.734 5.039 1 98.62 66 TYR B O 1
ATOM 1569 N N . PHE B 1 67 ? 3.879 22.375 2.863 1 98.75 67 PHE B N 1
ATOM 1570 C CA . PHE B 1 67 ? 2.453 22.062 2.848 1 98.75 67 PHE B CA 1
ATOM 1571 C C . PHE B 1 67 ? 2.131 21.031 1.773 1 98.75 67 PHE B C 1
ATOM 1573 O O . PHE B 1 67 ? 2.824 20.953 0.756 1 98.75 67 PHE B O 1
ATOM 1580 N N . PRO B 1 68 ? 1.106 20.219 2.025 1 98.5 68 PRO B N 1
ATOM 1581 C CA . PRO B 1 68 ? 0.769 19.188 1.054 1 98.5 68 PRO B CA 1
ATOM 1582 C C . PRO B 1 68 ? 0.084 19.734 -0.193 1 98.5 68 PRO B C 1
ATOM 1584 O O . PRO B 1 68 ? -0.711 20.672 -0.1 1 98.5 68 PRO B O 1
ATOM 1587 N N . LEU B 1 69 ? 0.402 19.219 -1.35 1 98.25 69 LEU B N 1
ATOM 1588 C CA . LEU B 1 69 ? -0.261 19.531 -2.607 1 98.25 69 LEU B CA 1
ATOM 1589 C C . LEU B 1 69 ? -1.358 18.516 -2.922 1 98.25 69 LEU B C 1
ATOM 1591 O O . LEU B 1 69 ? -2.285 18.812 -3.678 1 98.25 69 LEU B O 1
ATOM 1595 N N . ILE B 1 70 ? -1.231 17.281 -2.449 1 96.94 70 ILE B N 1
ATOM 1596 C CA . ILE B 1 70 ? -2.207 16.203 -2.561 1 96.94 70 ILE B CA 1
ATOM 1597 C C . ILE B 1 70 ? -2.859 15.961 -1.202 1 96.94 70 ILE B C 1
ATOM 1599 O O . ILE B 1 70 ? -2.172 15.859 -0.184 1 96.94 70 ILE B O 1
ATOM 1603 N N . SER B 1 71 ? -4.188 15.969 -1.192 1 95.94 71 SER B N 1
ATOM 1604 C CA . SER B 1 71 ? -4.871 15.734 0.076 1 95.94 71 SER B CA 1
ATOM 1605 C C . SER B 1 71 ? -4.777 14.273 0.494 1 95.94 71 SER B C 1
ATOM 1607 O O . SER B 1 71 ? -4.531 13.398 -0.34 1 95.94 71 SER B O 1
ATOM 1609 N N . LYS B 1 72 ? -4.926 14.062 1.728 1 95 72 LYS B N 1
ATOM 1610 C CA . LYS B 1 72 ? -4.961 12.695 2.236 1 95 72 LYS B CA 1
ATOM 1611 C C . LYS B 1 72 ? -6.062 11.883 1.563 1 95 72 LYS B C 1
ATOM 1613 O O . LYS B 1 72 ? -5.867 10.711 1.229 1 95 72 LYS B O 1
ATOM 1618 N N . GLU B 1 73 ? -7.18 12.5 1.333 1 91.69 73 GLU B N 1
ATOM 1619 C CA . GLU B 1 73 ? -8.32 11.852 0.682 1 91.69 73 GLU B CA 1
ATOM 1620 C C . GLU B 1 73 ? -7.969 11.43 -0.743 1 91.69 73 GLU B C 1
ATOM 1622 O O . GLU B 1 73 ? -8.297 10.32 -1.163 1 91.69 73 GLU B O 1
ATOM 1627 N N . GLN B 1 74 ? -7.348 12.336 -1.429 1 92.88 74 GLN B N 1
ATOM 1628 C CA . GLN B 1 74 ? -6.945 12.031 -2.797 1 92.88 74 GLN B CA 1
ATOM 1629 C C . GLN B 1 74 ? -6.008 10.828 -2.838 1 92.88 74 GLN B C 1
ATOM 1631 O O . GLN B 1 74 ? -6.199 9.906 -3.641 1 92.88 74 GLN B O 1
ATOM 1636 N N . TYR B 1 75 ? -5.098 10.883 -1.938 1 95.62 75 TYR B N 1
ATOM 1637 C CA . TYR B 1 75 ? -4.125 9.797 -1.96 1 95.62 75 TYR B CA 1
ATOM 1638 C C . TYR B 1 75 ? -4.746 8.492 -1.472 1 95.62 75 TYR B C 1
ATOM 1640 O O . TYR B 1 75 ? -4.41 7.414 -1.961 1 95.62 75 TYR B O 1
ATOM 1648 N N . SER B 1 76 ? -5.594 8.547 -0.518 1 93.62 76 SER B N 1
ATOM 1649 C CA . SER B 1 76 ? -6.297 7.355 -0.056 1 93.62 76 SER B CA 1
ATOM 1650 C C . SER B 1 76 ? -7.102 6.715 -1.184 1 93.62 76 SER B C 1
ATOM 1652 O O . SER B 1 76 ? -7.168 5.488 -1.285 1 93.62 76 SER B O 1
ATOM 1654 N N . GLY B 1 77 ? -7.723 7.535 -2.002 1 91.06 77 GLY B N 1
ATOM 1655 C CA . GLY B 1 77 ? -8.445 7.035 -3.158 1 91.06 77 GLY B CA 1
ATOM 1656 C C . GLY B 1 77 ? -7.566 6.289 -4.141 1 91.06 77 GLY B C 1
ATOM 1657 O O . GLY B 1 77 ? -7.938 5.223 -4.629 1 91.06 77 GLY B O 1
ATOM 1658 N N . LYS B 1 78 ? -6.469 6.914 -4.387 1 93.5 78 LYS B N 1
ATOM 1659 C CA . LYS B 1 78 ? -5.504 6.273 -5.277 1 93.5 78 LYS B CA 1
ATOM 1660 C C . LYS B 1 78 ? -5.059 4.922 -4.723 1 93.5 78 LYS B C 1
ATOM 1662 O O . LYS B 1 78 ? -5.008 3.932 -5.453 1 93.5 78 LYS B O 1
ATOM 1667 N N . THR B 1 79 ? -4.734 4.918 -3.43 1 93.94 79 THR B N 1
ATOM 1668 C CA . THR B 1 79 ? -4.285 3.701 -2.764 1 93.94 79 THR B CA 1
ATOM 1669 C C . THR B 1 79 ? -5.375 2.635 -2.795 1 93.94 79 THR B C 1
ATOM 1671 O O . THR B 1 79 ? -5.098 1.463 -3.057 1 93.94 79 THR B O 1
ATOM 1674 N N . MET B 1 80 ? -6.551 3.01 -2.582 1 91.75 80 MET B N 1
ATOM 1675 C CA . MET B 1 80 ? -7.691 2.1 -2.613 1 91.75 80 MET B CA 1
ATOM 1676 C C . MET B 1 80 ? -7.871 1.5 -4.004 1 91.75 80 MET B C 1
ATOM 1678 O O . MET B 1 80 ? -8.086 0.295 -4.141 1 91.75 80 MET B O 1
ATOM 1682 N N . LYS B 1 81 ? -7.797 2.314 -4.961 1 91.75 81 LYS B N 1
ATOM 1683 C CA . LYS B 1 81 ? -7.938 1.848 -6.336 1 91.75 81 LYS B CA 1
ATOM 1684 C C . LYS B 1 81 ? -6.867 0.816 -6.68 1 91.75 81 LYS B C 1
ATOM 1686 O O . LYS B 1 81 ? -7.16 -0.203 -7.309 1 91.75 81 LYS B O 1
ATOM 1691 N N . SER B 1 82 ? -5.715 1.149 -6.234 1 93.56 82 SER B N 1
ATOM 1692 C CA . SER B 1 82 ? -4.613 0.226 -6.488 1 93.56 82 SER B CA 1
ATOM 1693 C C . SER B 1 82 ? -4.848 -1.114 -5.797 1 93.56 82 SER B C 1
ATOM 1695 O O . SER B 1 82 ? -4.602 -2.17 -6.387 1 93.56 82 SER B O 1
ATOM 1697 N N . LEU B 1 83 ? -5.254 -1.038 -4.598 1 93.88 83 LEU B N 1
ATOM 1698 C CA . LEU B 1 83 ? -5.555 -2.248 -3.838 1 93.88 83 LEU B CA 1
ATOM 1699 C C . LEU B 1 83 ? -6.613 -3.086 -4.547 1 93.88 83 LEU B C 1
ATOM 1701 O O . LEU B 1 83 ? -6.445 -4.297 -4.715 1 93.88 83 LEU B O 1
ATOM 1705 N N . VAL B 1 84 ? -7.676 -2.48 -5.004 1 92.75 84 VAL B N 1
ATOM 1706 C CA . VAL B 1 84 ? -8.781 -3.174 -5.656 1 92.75 84 VAL B CA 1
ATOM 1707 C C . VAL B 1 84 ? -8.289 -3.822 -6.949 1 92.75 84 VAL B C 1
ATOM 1709 O O . VAL B 1 84 ? -8.617 -4.977 -7.234 1 92.75 84 VAL B O 1
ATOM 1712 N N . LYS B 1 85 ? -7.508 -3.125 -7.656 1 93.56 85 LYS B N 1
ATOM 1713 C CA . LYS B 1 85 ? -6.973 -3.627 -8.922 1 93.56 85 LYS B CA 1
ATOM 1714 C C . LYS B 1 85 ? -6.039 -4.809 -8.695 1 93.56 85 LYS B C 1
ATOM 1716 O O . LYS B 1 85 ? -6.145 -5.832 -9.375 1 93.56 85 LYS B O 1
ATOM 1721 N N . ASN B 1 86 ? -5.266 -4.707 -7.684 1 94.19 86 ASN B N 1
ATOM 1722 C CA . ASN B 1 86 ? -4.195 -5.68 -7.492 1 94.19 86 ASN B CA 1
ATOM 1723 C C . ASN B 1 86 ? -4.695 -6.934 -6.785 1 94.19 86 ASN B C 1
ATOM 1725 O O . ASN B 1 86 ? -4.156 -8.023 -6.988 1 94.19 86 ASN B O 1
ATOM 1729 N N . TYR B 1 87 ? -5.684 -6.758 -5.996 1 95.25 87 TYR B N 1
ATOM 1730 C CA . TYR B 1 87 ? -6.023 -7.887 -5.137 1 95.25 87 TYR B CA 1
ATOM 1731 C C . TYR B 1 87 ? -7.473 -8.312 -5.348 1 95.25 87 TYR B C 1
ATOM 1733 O O . TYR B 1 87 ? -7.867 -9.414 -4.949 1 95.25 87 TYR B O 1
ATOM 1741 N N . PHE B 1 88 ? -8.258 -7.547 -6.008 1 91.44 88 PHE B N 1
ATOM 1742 C CA . PHE B 1 88 ? -9.68 -7.867 -6.133 1 91.44 88 PHE B CA 1
ATOM 1743 C C . PHE B 1 88 ? -10.109 -7.844 -7.594 1 91.44 88 PHE B C 1
ATOM 1745 O O . PHE B 1 88 ? -11.289 -7.629 -7.898 1 91.44 88 PHE B O 1
ATOM 1752 N N . LYS B 1 89 ? -9.148 -7.977 -8.508 1 92 89 LYS B N 1
ATOM 1753 C CA . LYS B 1 89 ? -9.375 -8.047 -9.945 1 92 89 LYS B CA 1
ATOM 1754 C C . LYS B 1 89 ? -10.219 -6.875 -10.43 1 92 89 LYS B C 1
ATOM 1756 O O . LYS B 1 89 ? -11.094 -7.043 -11.281 1 92 89 LYS B O 1
ATOM 1761 N N . GLY B 1 90 ? -10.109 -5.824 -9.719 1 90 90 GLY B N 1
ATOM 1762 C CA . GLY B 1 90 ? -10.797 -4.605 -10.117 1 90 90 GLY B CA 1
ATOM 1763 C C . GLY B 1 90 ? -12.242 -4.559 -9.656 1 90 90 GLY B C 1
ATOM 1764 O O . GLY B 1 90 ? -12.969 -3.615 -9.977 1 90 90 GLY B O 1
ATOM 1765 N N . SER B 1 91 ? -12.633 -5.445 -8.883 1 87.12 91 SER B N 1
ATOM 1766 C CA . SER B 1 91 ? -14.016 -5.516 -8.422 1 87.12 91 SER B CA 1
ATOM 1767 C C . SER B 1 91 ? -14.195 -4.805 -7.086 1 87.12 91 SER B C 1
ATOM 1769 O O . SER B 1 91 ? -13.805 -5.332 -6.043 1 87.12 91 SER B O 1
ATOM 1771 N N . TYR B 1 92 ? -14.805 -3.729 -7.16 1 84.81 92 TYR B N 1
ATOM 1772 C CA . TYR B 1 92 ? -15.102 -2.994 -5.938 1 84.81 92 TYR B CA 1
ATOM 1773 C C . TYR B 1 92 ? -16.094 -3.762 -5.074 1 84.81 92 TYR B C 1
ATOM 1775 O O . TYR B 1 92 ? -16.031 -3.713 -3.844 1 84.81 92 TYR B O 1
ATOM 1783 N N . LYS B 1 93 ? -16.938 -4.461 -5.695 1 84.19 93 LYS B N 1
ATOM 1784 C CA . LYS B 1 93 ? -17.891 -5.297 -4.969 1 84.19 93 LYS B CA 1
ATOM 1785 C C . LYS B 1 93 ? -17.172 -6.344 -4.121 1 84.19 93 LYS B C 1
ATOM 1787 O O . LYS B 1 93 ? -17.531 -6.555 -2.959 1 84.19 93 LYS B O 1
ATOM 1792 N N . SER B 1 94 ? -16.188 -7 -4.691 1 86.56 94 SER B N 1
ATOM 1793 C CA . SER B 1 94 ? -15.422 -8 -3.967 1 86.56 94 SER B CA 1
ATOM 1794 C C . SER B 1 94 ? -14.688 -7.383 -2.781 1 86.56 94 SER B C 1
ATOM 1796 O O . SER B 1 94 ? -14.57 -8 -1.722 1 86.56 94 SER B O 1
ATOM 1798 N N . ALA B 1 95 ? -14.195 -6.184 -2.941 1 88.69 95 ALA B N 1
ATOM 1799 C CA . ALA B 1 95 ? -13.5 -5.477 -1.869 1 88.69 95 ALA B CA 1
ATOM 1800 C C . ALA B 1 95 ? -14.445 -5.188 -0.704 1 88.69 95 ALA B C 1
ATOM 1802 O O . ALA B 1 95 ? -14.094 -5.426 0.456 1 88.69 95 ALA B O 1
ATOM 1803 N N . VAL B 1 96 ? -15.602 -4.723 -1.037 1 86.19 96 VAL B N 1
ATOM 1804 C CA . VAL B 1 96 ? -16.594 -4.426 -0.003 1 86.19 96 VAL B CA 1
ATOM 1805 C C . VAL B 1 96 ? -17 -5.715 0.7 1 86.19 96 VAL B C 1
ATOM 1807 O O . VAL B 1 96 ? -17.141 -5.746 1.926 1 86.19 96 VAL B O 1
ATOM 1810 N N . SER B 1 97 ? -17.234 -6.691 -0.086 1 84.25 97 SER B N 1
ATOM 1811 C CA . SER B 1 97 ? -17.578 -7.992 0.48 1 84.25 97 SER B CA 1
ATOM 1812 C C . SER B 1 97 ? -16.516 -8.469 1.466 1 84.25 97 SER B C 1
ATOM 1814 O O . SER B 1 97 ? -16.844 -8.992 2.533 1 84.25 97 SER B O 1
ATOM 1816 N N . PHE B 1 98 ? -15.352 -8.297 1.114 1 84.25 98 PHE B N 1
ATOM 1817 C CA . PHE B 1 98 ? -14.234 -8.672 1.976 1 84.25 98 PHE B CA 1
ATOM 1818 C C . PHE B 1 98 ? -14.258 -7.863 3.268 1 84.25 98 PHE B C 1
ATOM 1820 O O . PHE B 1 98 ? -14.031 -8.414 4.352 1 84.25 98 PHE B O 1
ATOM 1827 N N . LEU B 1 99 ? -14.484 -6.566 3.229 1 83.69 99 LEU B N 1
ATOM 1828 C CA . LEU B 1 99 ? -14.531 -5.684 4.387 1 83.69 99 LEU B CA 1
ATOM 1829 C C . LEU B 1 99 ? -15.625 -6.105 5.355 1 83.69 99 LEU B C 1
ATOM 1831 O O . LEU B 1 99 ? -15.438 -6.059 6.574 1 83.69 99 LEU B O 1
ATOM 1835 N N . VAL B 1 100 ? -16.688 -6.598 4.816 1 78.44 100 VAL B N 1
ATOM 1836 C CA . VAL B 1 100 ? -17.844 -6.984 5.629 1 78.44 100 VAL B CA 1
ATOM 1837 C C . VAL B 1 100 ? -17.578 -8.344 6.27 1 78.44 100 VAL B C 1
ATOM 1839 O O . VAL B 1 100 ? -17.906 -8.562 7.438 1 78.44 100 VAL B O 1
ATOM 1842 N N . GLU B 1 101 ? -17.078 -9.234 5.52 1 76.69 101 GLU B N 1
ATOM 1843 C CA . GLU B 1 101 ? -16.859 -10.602 5.98 1 76.69 101 GLU B CA 1
ATOM 1844 C C . GLU B 1 101 ? -15.836 -10.648 7.109 1 76.69 101 GLU B C 1
ATOM 1846 O O . GLU B 1 101 ? -15.969 -11.445 8.039 1 76.69 101 GLU B O 1
ATOM 1851 N N . LYS B 1 102 ? -14.844 -10.055 6.996 1 70.88 102 LYS B N 1
ATOM 1852 C CA . LYS B 1 102 ? -13.781 -10.156 7.996 1 70.88 102 LYS B CA 1
ATOM 1853 C C . LYS B 1 102 ? -14.148 -9.391 9.266 1 70.88 102 LYS B C 1
ATOM 1855 O O . LYS B 1 102 ? -13.281 -9.125 10.109 1 70.88 102 LYS B O 1
ATOM 1860 N N . ASN B 1 103 ? -15.586 -9.406 9.562 1 58.06 103 ASN B N 1
ATOM 1861 C CA . ASN B 1 103 ? -16.25 -8.898 10.758 1 58.06 103 ASN B CA 1
ATOM 1862 C C . ASN B 1 103 ? -15.859 -7.449 11.047 1 58.06 103 ASN B C 1
ATOM 1864 O O . ASN B 1 103 ? -16.078 -6.949 12.148 1 58.06 103 ASN B O 1
ATOM 1868 N N . GLU B 1 104 ? -15.383 -6.914 10.031 1 63.03 104 GLU B N 1
ATOM 1869 C CA . GLU B 1 104 ? -14.906 -5.602 10.461 1 63.03 104 GLU B CA 1
ATOM 1870 C C . GLU B 1 104 ? -15.977 -4.531 10.258 1 63.03 104 GLU B C 1
ATOM 1872 O O . GLU B 1 104 ? -15.883 -3.439 10.828 1 63.03 104 GLU B O 1
ATOM 1877 N N . MET B 1 105 ? -17.109 -4.973 9.562 1 70.94 105 MET B N 1
ATOM 1878 C CA . MET B 1 105 ? -18.312 -4.164 9.406 1 70.94 105 MET B CA 1
ATOM 1879 C C . MET B 1 105 ? -19.562 -5.023 9.547 1 70.94 105 MET B C 1
ATOM 1881 O O . MET B 1 105 ? -19.578 -6.188 9.141 1 70.94 105 MET B O 1
ATOM 1885 N N . THR B 1 106 ? -20.531 -4.605 10.367 1 72.19 106 THR B N 1
ATOM 1886 C CA . THR B 1 106 ? -21.766 -5.355 10.531 1 72.19 106 THR B CA 1
ATOM 1887 C C . THR B 1 106 ? -22.719 -5.082 9.383 1 72.19 106 THR B C 1
ATOM 1889 O O . THR B 1 106 ? -22.562 -4.109 8.641 1 72.19 106 THR B O 1
ATOM 1892 N N . VAL B 1 107 ? -23.641 -6.098 9.18 1 73.81 107 VAL B N 1
ATOM 1893 C CA . VAL B 1 107 ? -24.719 -5.922 8.203 1 73.81 107 VAL B CA 1
ATOM 1894 C C . VAL B 1 107 ? -25.469 -4.629 8.5 1 73.81 107 VAL B C 1
ATOM 1896 O O . VAL B 1 107 ? -25.891 -3.926 7.578 1 73.81 107 VAL B O 1
ATOM 1899 N N . GLU B 1 108 ? -25.547 -4.375 9.703 1 75.19 108 GLU B N 1
ATOM 1900 C CA . GLU B 1 108 ? -26.219 -3.146 10.117 1 75.19 108 GLU B CA 1
ATOM 1901 C C . GLU B 1 108 ? -25.469 -1.916 9.609 1 75.19 108 GLU B C 1
ATOM 1903 O O . GLU B 1 108 ? -26.078 -0.933 9.195 1 75.19 108 GLU B O 1
ATOM 1908 N N . ASP B 1 109 ? -24.172 -2.01 9.633 1 75.25 109 ASP B N 1
ATOM 1909 C CA . ASP B 1 109 ? -23.344 -0.912 9.141 1 75.25 109 ASP B CA 1
ATOM 1910 C C . ASP B 1 109 ? -23.562 -0.691 7.645 1 75.25 109 ASP B C 1
ATOM 1912 O O . ASP B 1 109 ? -23.656 0.45 7.188 1 75.25 109 ASP B O 1
ATOM 1916 N N . LEU B 1 110 ? -23.656 -1.727 6.961 1 76.5 110 LEU B N 1
ATOM 1917 C CA . LEU B 1 110 ? -23.891 -1.643 5.523 1 76.5 110 LEU B CA 1
ATOM 1918 C C . LEU B 1 110 ? -25.266 -1.037 5.23 1 76.5 110 LEU B C 1
ATOM 1920 O O . LEU B 1 110 ? -25.406 -0.255 4.289 1 76.5 110 LEU B O 1
ATOM 1924 N N . GLU B 1 111 ? -26.188 -1.475 6.023 1 77.81 111 GLU B N 1
ATOM 1925 C CA . GLU B 1 111 ? -27.531 -0.936 5.863 1 77.81 111 GLU B CA 1
ATOM 1926 C C . GLU B 1 111 ? -27.562 0.57 6.109 1 77.81 111 GLU B C 1
ATOM 1928 O O . GLU B 1 111 ? -28.234 1.31 5.391 1 77.81 111 GLU B O 1
ATOM 1933 N N . MET B 1 112 ? -26.922 0.955 7.043 1 77.38 112 MET B N 1
ATOM 1934 C CA . MET B 1 112 ? -26.859 2.379 7.355 1 77.38 112 MET B CA 1
ATOM 1935 C C . MET B 1 112 ? -26.234 3.164 6.207 1 77.38 112 MET B C 1
ATOM 1937 O O . MET B 1 112 ? -26.719 4.238 5.848 1 77.38 112 MET B O 1
ATOM 1941 N N . LEU B 1 113 ? -25.219 2.596 5.707 1 75.06 113 LEU B N 1
ATOM 1942 C CA . LEU B 1 113 ? -24.547 3.248 4.586 1 75.06 113 LEU B CA 1
ATOM 1943 C C . LEU B 1 113 ? -25.469 3.326 3.373 1 75.06 113 LEU B C 1
ATOM 1945 O O . LEU B 1 113 ? -25.516 4.352 2.688 1 75.06 113 LEU B O 1
ATOM 1949 N N . LEU B 1 114 ? -26.141 2.205 3.141 1 76.12 114 LEU B N 1
ATOM 1950 C CA . LEU B 1 114 ? -27.078 2.164 2.031 1 76.12 114 LEU B CA 1
ATOM 1951 C C . LEU B 1 114 ? -28.141 3.246 2.18 1 76.12 114 LEU B C 1
ATOM 1953 O O . LEU B 1 114 ? -28.484 3.93 1.21 1 76.12 114 LEU B O 1
ATOM 1957 N N . ASN B 1 115 ? -28.578 3.379 3.322 1 79.12 115 ASN B N 1
ATOM 1958 C CA . ASN B 1 115 ? -29.594 4.371 3.605 1 79.12 115 ASN B CA 1
ATOM 1959 C C . ASN B 1 115 ? -29.078 5.793 3.43 1 79.12 115 ASN B C 1
ATOM 1961 O O . ASN B 1 115 ? -29.797 6.68 2.979 1 79.12 115 ASN B O 1
ATOM 1965 N N . GLU B 1 116 ? -27.891 5.953 3.785 1 72.69 116 GLU B N 1
ATOM 1966 C CA . GLU B 1 116 ? -27.281 7.266 3.617 1 72.69 116 GLU B CA 1
ATOM 1967 C C . GLU B 1 116 ? -27.172 7.645 2.141 1 72.69 116 GLU B C 1
ATOM 1969 O O . GLU B 1 116 ? -27.375 8.805 1.777 1 72.69 116 GLU B O 1
ATOM 1974 N N . PHE B 1 117 ? -26.906 6.691 1.366 1 72.06 117 PHE B N 1
ATOM 1975 C CA . PHE B 1 117 ? -26.75 6.961 -0.058 1 72.06 117 PHE B CA 1
ATOM 1976 C C . PHE B 1 117 ? -28.109 7.121 -0.729 1 72.06 117 PHE B C 1
ATOM 1978 O O . PHE B 1 117 ? -28.234 7.852 -1.713 1 72.06 117 PHE B O 1
ATOM 1985 N N . LYS B 1 118 ? -29 6.371 -0.277 1 72.62 118 LYS B N 1
ATOM 1986 C CA . LYS B 1 118 ? -30.344 6.5 -0.835 1 72.62 118 LYS B CA 1
ATOM 1987 C C . LYS B 1 118 ? -30.984 7.832 -0.442 1 72.62 118 LYS B C 1
ATOM 1989 O O . LYS B 1 118 ? -31.719 8.43 -1.225 1 72.62 118 LYS B O 1
ATOM 1994 N N . ASN B 1 119 ? -30.625 8.148 0.705 1 65.31 119 ASN B N 1
ATOM 1995 C CA . ASN B 1 119 ? -31.203 9.406 1.169 1 65.31 119 ASN B CA 1
ATOM 1996 C C . ASN B 1 119 ? -30.469 10.609 0.569 1 65.31 119 ASN B C 1
ATOM 1998 O O . ASN B 1 119 ? -31.031 11.703 0.481 1 65.31 119 ASN B O 1
ATOM 2002 N N . LYS B 1 120 ? -29.266 10.477 0.361 1 58.75 120 LYS B N 1
ATOM 2003 C CA . LYS B 1 120 ? -28.562 11.586 -0.271 1 58.75 120 LYS B CA 1
ATOM 2004 C C . LYS B 1 120 ? -29.047 11.797 -1.707 1 58.75 120 LYS B C 1
ATOM 2006 O O . LYS B 1 120 ? -29.016 12.914 -2.223 1 58.75 120 LYS B O 1
ATOM 2011 N N . ASN B 1 121 ? -29.312 10.734 -2.418 1 49.44 121 ASN B N 1
ATOM 2012 C CA . ASN B 1 121 ? -29.938 10.93 -3.723 1 49.44 121 ASN B CA 1
ATOM 2013 C C . ASN B 1 121 ? -31.438 11.125 -3.602 1 49.44 121 ASN B C 1
ATOM 2015 O O . ASN B 1 121 ? -32.094 10.445 -2.807 1 49.44 121 ASN B O 1
#

Organism: NCBI:txid2305228

InterPro domains:
  IPR005650 BlaI transcriptional regulatory family [PF03965] (6-115)
  IPR005650 BlaI transcriptional regulatory family [PIRSF019455] (1-118)
  IPR036388 Winged helix-like DNA-binding domain superfamily [G3DSA:1.10.10.10] (1-74)
  IPR036390 Winged helix DNA-binding domain superfamily [SSF46785] (5-119)

pLDDT: mean 90.18, std 10.78, range [49.12, 98.75]